Protein AF-A0AAE4BUC1-F1 (afdb_monomer_lite)

pLDDT: mean 78.94, std 15.03, range [30.17, 94.81]

Structure (mmCIF, N/CA/C/O backbone):
data_AF-A0AAE4BUC1-F1
#
_entry.id   AF-A0AAE4BUC1-F1
#
loop_
_atom_site.group_PDB
_atom_site.id
_atom_site.type_symbol
_atom_site.label_atom_id
_atom_site.label_alt_id
_atom_site.label_comp_id
_atom_site.label_asym_id
_atom_site.label_entity_id
_atom_site.label_seq_id
_atom_site.pdbx_PDB_ins_code
_atom_site.Cartn_x
_atom_site.Cartn_y
_atom_site.Cartn_z
_atom_site.occupancy
_atom_site.B_iso_or_equiv
_atom_site.auth_seq_id
_atom_site.auth_comp_id
_atom_site.auth_asym_id
_atom_site.auth_atom_id
_atom_site.pdbx_PDB_model_num
ATOM 1 N N . MET A 1 1 ? -13.106 -2.605 12.093 1.00 87.50 1 MET A N 1
ATOM 2 C CA . MET A 1 1 ? -12.144 -3.054 11.078 1.00 87.50 1 MET A CA 1
ATOM 3 C C . MET A 1 1 ? -12.147 -4.566 11.054 1.00 87.50 1 MET A C 1
ATOM 5 O O . MET A 1 1 ? -12.607 -5.119 10.073 1.00 87.50 1 MET A O 1
ATOM 9 N N . GLU A 1 2 ? -11.857 -5.222 12.179 1.00 85.06 2 GLU A N 1
ATOM 10 C CA . GLU A 1 2 ? -11.913 -6.690 12.324 1.00 85.06 2 GLU A CA 1
ATOM 11 C C . GLU A 1 2 ? -13.183 -7.345 11.756 1.00 85.06 2 GLU A C 1
ATOM 13 O O . GLU A 1 2 ? -13.111 -8.263 10.950 1.00 85.06 2 GLU A O 1
ATOM 18 N N . LYS A 1 3 ? -14.376 -6.838 12.109 1.00 86.25 3 LYS A N 1
ATOM 19 C CA . LYS A 1 3 ? -15.647 -7.377 11.579 1.00 86.25 3 LYS A CA 1
ATOM 20 C C . LYS A 1 3 ? -15.763 -7.290 10.054 1.00 86.25 3 LYS A C 1
ATOM 22 O O . LYS A 1 3 ? -16.422 -8.130 9.455 1.00 86.25 3 LYS A O 1
ATOM 27 N N . LEU A 1 4 ? -15.184 -6.249 9.458 1.00 88.81 4 LEU A N 1
ATOM 28 C CA . LEU A 1 4 ? -15.190 -6.039 8.014 1.00 88.81 4 LEU A CA 1
ATOM 29 C C . LEU A 1 4 ? -14.193 -6.995 7.343 1.00 88.81 4 LEU A C 1
ATOM 31 O O . LEU A 1 4 ? -14.560 -7.667 6.389 1.00 88.81 4 LEU A O 1
ATOM 35 N N . LEU A 1 5 ? -12.990 -7.141 7.901 1.00 88.50 5 LEU A N 1
ATOM 36 C CA . LEU A 1 5 ? -11.982 -8.097 7.425 1.00 88.50 5 LEU A CA 1
ATOM 37 C C . LEU A 1 5 ? -12.494 -9.548 7.512 1.00 88.50 5 LEU A C 1
ATOM 39 O O . LEU A 1 5 ? -12.431 -10.297 6.541 1.00 88.50 5 LEU A O 1
ATOM 43 N N . ALA A 1 6 ? -13.141 -9.917 8.618 1.00 86.62 6 ALA A N 1
ATOM 44 C CA . ALA A 1 6 ? -13.767 -11.231 8.767 1.00 86.62 6 ALA A CA 1
ATOM 45 C C . ALA A 1 6 ? -14.859 -11.506 7.716 1.00 86.62 6 ALA A C 1
ATOM 47 O O . ALA A 1 6 ? -15.084 -12.659 7.352 1.00 86.62 6 ALA A O 1
ATOM 48 N N . SER A 1 7 ? -15.535 -10.466 7.209 1.00 86.19 7 SER A N 1
ATOM 49 C CA . SER A 1 7 ? -16.587 -10.622 6.193 1.00 86.19 7 SER A CA 1
ATOM 50 C C . SER A 1 7 ? -16.064 -11.020 4.810 1.00 86.19 7 SER A C 1
ATOM 52 O O . SER A 1 7 ? -16.837 -11.536 4.008 1.00 86.19 7 SER A O 1
ATOM 54 N N . ILE A 1 8 ? -14.764 -10.835 4.563 1.00 85.31 8 ILE A N 1
ATOM 55 C CA . ILE A 1 8 ? -14.080 -11.220 3.320 1.00 85.31 8 ILE A CA 1
ATOM 56 C C . ILE A 1 8 ? -13.139 -12.420 3.511 1.00 85.31 8 ILE A C 1
ATOM 58 O O . ILE A 1 8 ? -12.329 -12.721 2.646 1.00 85.31 8 ILE A O 1
ATOM 62 N N . GLY A 1 9 ? -13.253 -13.131 4.638 1.00 81.31 9 GLY A N 1
ATOM 63 C CA . GLY A 1 9 ? -12.492 -14.360 4.883 1.00 81.31 9 GLY A CA 1
ATOM 64 C C . GLY A 1 9 ? -11.149 -14.173 5.592 1.00 81.31 9 GLY A C 1
ATOM 65 O O . GLY A 1 9 ? -10.441 -15.158 5.775 1.00 81.31 9 GLY A O 1
ATOM 66 N N . ILE A 1 10 ? -10.818 -12.967 6.064 1.00 83.75 10 ILE A N 1
ATOM 67 C CA . ILE A 1 10 ? -9.619 -12.734 6.885 1.00 83.75 10 ILE A CA 1
ATOM 68 C C . ILE A 1 10 ? -9.923 -13.126 8.330 1.00 83.75 10 ILE A C 1
ATOM 70 O O . ILE A 1 10 ? -10.681 -12.453 9.033 1.00 83.75 10 ILE A O 1
ATOM 74 N N . GLN A 1 11 ? -9.352 -14.246 8.764 1.00 74.69 11 GLN A N 1
ATOM 75 C CA . GLN A 1 11 ? -9.610 -14.826 10.086 1.00 74.69 11 GLN A CA 1
ATOM 76 C C . GLN A 1 11 ? -8.408 -14.717 11.027 1.00 74.69 11 GLN A C 1
ATOM 78 O O . GLN A 1 11 ? -8.590 -14.767 12.244 1.00 74.69 11 GLN A O 1
ATOM 83 N N . GLU A 1 12 ? -7.207 -14.520 10.481 1.00 73.75 12 GLU A N 1
ATOM 84 C CA . GLU A 1 12 ? -5.962 -14.446 11.238 1.00 73.75 12 GLU A CA 1
ATOM 85 C C . GLU A 1 12 ? -5.263 -13.101 11.032 1.00 73.75 12 GLU A C 1
ATOM 87 O O . GLU A 1 12 ? -5.170 -12.601 9.911 1.00 73.75 12 GLU A O 1
ATOM 92 N N . TYR A 1 13 ? -4.768 -12.537 12.136 1.00 72.81 13 TYR A N 1
ATOM 93 C CA . TYR A 1 13 ? -4.087 -11.238 12.196 1.00 72.81 13 TYR A CA 1
ATOM 94 C C . TYR A 1 13 ? -2.580 -11.391 12.469 1.00 72.81 13 TYR A C 1
ATOM 96 O O . TYR A 1 13 ? -1.866 -10.399 12.561 1.00 72.81 13 TYR A O 1
ATOM 104 N N . ASN A 1 14 ? -2.084 -12.627 12.603 1.00 70.12 14 ASN A N 1
ATOM 105 C CA . ASN A 1 14 ? -0.691 -12.926 12.946 1.00 70.12 14 ASN A CA 1
ATOM 106 C C . ASN A 1 14 ? 0.244 -12.796 11.732 1.00 70.12 14 ASN A C 1
ATOM 108 O O . ASN A 1 14 ? 0.913 -13.762 11.390 1.00 70.12 14 ASN A O 1
ATOM 112 N N . SER A 1 15 ? 0.305 -11.619 11.105 1.00 73.62 15 SER A N 1
ATOM 113 C CA . SER A 1 15 ? 1.201 -11.350 9.971 1.00 73.62 15 SER A CA 1
ATOM 114 C C . SER A 1 15 ? 0.908 -12.266 8.780 1.00 73.62 15 SER A C 1
ATOM 116 O O . SER A 1 15 ? 1.706 -13.124 8.428 1.00 73.62 15 SER A O 1
ATOM 118 N N . PHE A 1 16 ? -0.231 -12.044 8.122 1.00 82.25 16 PHE A N 1
ATOM 119 C CA . PHE A 1 16 ? -0.596 -12.747 6.889 1.00 82.25 16 PHE A CA 1
ATOM 120 C C . PHE A 1 16 ? -0.793 -11.797 5.708 1.00 82.25 16 PHE A C 1
ATOM 122 O O . PHE A 1 16 ? -1.309 -10.690 5.878 1.00 82.25 16 PHE A O 1
ATOM 129 N N . ILE A 1 17 ? -0.457 -12.283 4.511 1.00 84.62 17 ILE A N 1
ATOM 130 C CA . ILE A 1 17 ? -0.893 -11.712 3.234 1.00 84.62 17 ILE A CA 1
ATOM 131 C C . ILE A 1 17 ? -2.026 -12.574 2.687 1.00 84.62 17 ILE A C 1
ATOM 133 O O . ILE A 1 17 ? -1.891 -13.794 2.561 1.00 84.62 17 ILE A O 1
ATOM 137 N N . TYR A 1 18 ? -3.126 -11.922 2.328 1.00 87.69 18 TYR A N 1
ATOM 138 C CA . TYR A 1 18 ? -4.264 -12.525 1.651 1.00 87.69 18 TYR A CA 1
ATOM 139 C C . TYR A 1 18 ? -4.334 -11.986 0.226 1.00 87.69 18 TYR A C 1
ATOM 141 O O . TYR A 1 18 ? -4.625 -10.806 0.029 1.00 87.69 18 TYR A O 1
ATOM 149 N N . GLU A 1 19 ? -4.086 -12.846 -0.757 1.00 86.75 19 GLU A N 1
ATOM 150 C CA . GLU A 1 19 ? -4.147 -12.488 -2.175 1.00 86.75 19 GLU A CA 1
ATOM 151 C C . GLU A 1 19 ? -5.517 -12.840 -2.758 1.00 86.75 19 GLU A C 1
ATOM 153 O O . GLU A 1 19 ? -6.064 -13.919 -2.511 1.00 86.75 19 GLU A O 1
ATOM 158 N N . TYR A 1 20 ? -6.066 -11.942 -3.570 1.00 87.31 20 TYR A N 1
ATOM 159 C CA . TYR A 1 20 ? -7.340 -12.123 -4.252 1.00 87.31 20 TYR A CA 1
ATOM 160 C C . TYR A 1 20 ? -7.173 -12.041 -5.769 1.00 87.31 20 TYR A C 1
ATOM 162 O O . TYR A 1 20 ? -6.323 -11.319 -6.289 1.00 87.31 20 TYR A O 1
ATOM 170 N N . GLU A 1 21 ? -8.055 -12.746 -6.484 1.00 81.69 21 GLU A N 1
ATOM 171 C CA . GLU A 1 21 ? -8.109 -12.727 -7.949 1.00 81.69 21 GLU A CA 1
ATOM 172 C C . GLU A 1 21 ? -8.111 -11.314 -8.528 1.00 81.69 21 GLU A C 1
ATOM 174 O O . GLU A 1 21 ? -8.898 -10.463 -8.099 1.00 81.69 21 GLU A O 1
ATOM 179 N N . SER A 1 22 ? -7.371 -11.140 -9.623 1.00 84.62 22 SER A N 1
ATOM 180 C CA . SER A 1 22 ? -7.312 -9.875 -10.340 1.00 84.62 22 SER A CA 1
ATOM 181 C C . SER A 1 22 ? -8.688 -9.396 -10.799 1.00 84.62 22 SER A C 1
ATOM 183 O O . SER A 1 22 ? -9.464 -10.112 -11.449 1.00 84.62 22 SER A O 1
ATOM 185 N N . VAL A 1 23 ? -8.981 -8.140 -10.484 1.00 85.00 23 VAL A N 1
ATOM 186 C CA . VAL A 1 23 ? -10.206 -7.435 -10.844 1.00 85.00 23 VAL A CA 1
ATOM 187 C C . VAL A 1 23 ? -9.882 -6.273 -11.771 1.00 85.00 23 VAL A C 1
ATOM 189 O O . VAL A 1 23 ? -8.813 -5.673 -11.720 1.00 85.00 23 VAL A O 1
ATOM 192 N N . ARG A 1 24 ? -10.823 -5.952 -12.655 1.00 84.94 24 ARG A N 1
ATOM 193 C CA . ARG A 1 24 ? -10.729 -4.748 -13.478 1.00 84.94 24 ARG A CA 1
ATOM 194 C C . ARG A 1 24 ? -11.233 -3.563 -12.661 1.00 84.94 24 ARG A C 1
ATOM 196 O O . ARG A 1 24 ? -12.365 -3.601 -12.177 1.00 84.94 24 ARG A O 1
ATOM 203 N N . ILE A 1 25 ? -10.418 -2.520 -12.550 1.00 87.00 25 ILE A N 1
ATOM 204 C CA . ILE A 1 25 ? -10.754 -1.291 -11.830 1.00 87.00 25 ILE A CA 1
ATOM 205 C C . ILE A 1 25 ? -10.641 -0.126 -12.815 1.00 87.00 25 ILE A C 1
ATOM 207 O O . ILE A 1 25 ? -9.572 0.449 -12.984 1.00 87.00 25 ILE A O 1
ATOM 211 N N . ASP A 1 26 ? -11.763 0.237 -13.446 1.00 83.00 26 ASP A N 1
ATOM 212 C CA . ASP A 1 26 ? -11.810 1.169 -14.592 1.00 83.00 26 ASP A CA 1
ATOM 213 C C . ASP A 1 26 ? -11.172 2.550 -14.343 1.00 83.00 26 ASP A C 1
ATOM 215 O O . ASP A 1 26 ? -10.839 3.263 -15.285 1.00 83.00 26 ASP A O 1
ATOM 219 N N . TRP A 1 27 ? -11.040 2.963 -13.083 1.00 85.38 27 TRP A N 1
ATOM 220 C CA . TRP A 1 27 ? -10.445 4.243 -12.688 1.00 85.38 27 TRP A CA 1
ATOM 221 C C . TRP A 1 27 ? -8.980 4.130 -12.223 1.00 85.38 27 TRP A C 1
ATOM 223 O O . TRP A 1 27 ? -8.307 5.158 -12.070 1.00 85.38 27 TRP A O 1
ATOM 233 N N . TRP A 1 28 ? -8.472 2.914 -12.006 1.00 83.50 28 TRP A N 1
ATOM 234 C CA . TRP A 1 28 ? -7.090 2.649 -11.593 1.00 83.50 28 TRP A CA 1
ATOM 235 C C . TRP A 1 28 ? -6.187 2.314 -12.775 1.00 83.50 28 TRP A C 1
ATOM 237 O O . TRP A 1 28 ? -5.146 2.933 -12.950 1.00 83.50 28 TRP A O 1
ATOM 247 N N . ASP A 1 29 ? -6.615 1.401 -13.631 1.00 72.44 29 ASP A N 1
ATOM 248 C CA . ASP A 1 29 ? -5.980 1.178 -14.920 1.00 72.44 29 ASP A CA 1
ATOM 249 C C . ASP A 1 29 ? -7.057 0.714 -15.899 1.00 72.44 29 ASP A C 1
ATOM 251 O O . ASP A 1 29 ? -7.880 -0.146 -15.583 1.00 72.44 29 ASP A O 1
ATOM 255 N N . VAL A 1 30 ? -7.139 1.382 -17.047 1.00 62.31 30 VAL A N 1
ATOM 256 C CA . VAL A 1 30 ? -8.235 1.177 -18.004 1.00 62.31 30 VAL A CA 1
ATOM 257 C C . VAL A 1 30 ? -8.015 -0.103 -18.810 1.00 62.31 30 VAL A C 1
ATOM 259 O O . VAL A 1 30 ? -8.995 -0.725 -19.252 1.00 62.31 30 VAL A O 1
ATOM 262 N N . ASP A 1 31 ? -6.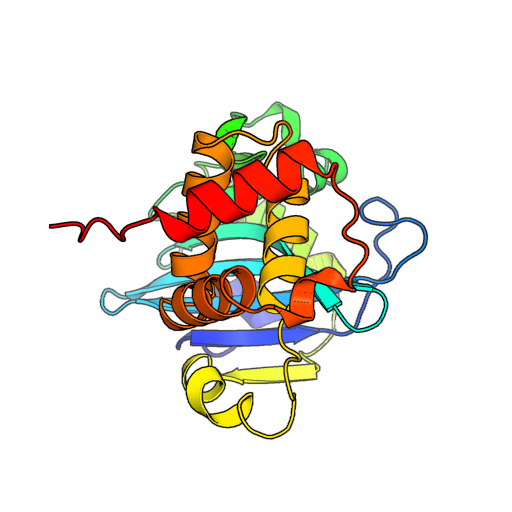750 -0.492 -18.971 1.00 67.62 31 ASP A N 1
ATOM 263 C CA . ASP A 1 31 ? -6.330 -1.556 -19.874 1.00 67.62 31 ASP A CA 1
ATOM 264 C C . ASP A 1 31 ? -5.859 -2.812 -19.127 1.00 67.62 31 ASP A C 1
ATOM 266 O O . ASP A 1 31 ? -5.987 -3.910 -19.672 1.00 67.62 31 ASP A O 1
ATOM 270 N N . GLU A 1 32 ? -5.473 -2.684 -17.852 1.00 75.44 32 GLU A N 1
ATOM 271 C CA . GLU A 1 32 ? -4.941 -3.789 -17.050 1.00 75.44 32 GLU A CA 1
ATOM 272 C C . GLU A 1 32 ? -5.868 -4.267 -15.920 1.00 75.44 32 GLU A C 1
ATOM 274 O O . GLU A 1 32 ? -6.759 -3.564 -15.425 1.00 75.44 32 GLU A O 1
ATOM 279 N N . LYS A 1 33 ? -5.675 -5.526 -15.510 1.00 80.56 33 LYS A N 1
ATOM 280 C CA . LYS A 1 33 ? -6.285 -6.065 -14.287 1.00 80.56 33 LYS A CA 1
ATOM 281 C C . LYS A 1 33 ? -5.341 -5.856 -13.110 1.00 80.56 33 LYS A C 1
ATOM 283 O O . LYS A 1 33 ? -4.129 -5.925 -13.253 1.00 80.56 33 LYS A O 1
ATOM 288 N N . VAL A 1 34 ? -5.928 -5.681 -11.934 1.00 84.06 34 VAL A N 1
ATOM 289 C CA . VAL A 1 34 ? -5.214 -5.452 -10.678 1.00 84.06 34 VAL A CA 1
ATOM 290 C C . VAL A 1 34 ? -5.538 -6.599 -9.732 1.00 84.06 34 VAL A C 1
ATOM 292 O O . VAL A 1 34 ? -6.719 -6.818 -9.444 1.00 84.06 34 VAL A O 1
ATOM 295 N N . SER A 1 35 ? -4.541 -7.350 -9.267 1.00 85.62 35 SER A N 1
ATOM 296 C CA . SER A 1 35 ? -4.714 -8.218 -8.096 1.00 85.62 35 SER A CA 1
ATOM 297 C C . SER A 1 35 ? -4.698 -7.381 -6.824 1.00 85.62 35 SER A C 1
ATOM 299 O O . SER A 1 35 ? -4.135 -6.287 -6.769 1.00 85.62 35 SER A O 1
ATOM 301 N N . LEU A 1 36 ? -5.412 -7.864 -5.812 1.00 87.44 36 LEU A N 1
ATOM 302 C CA . LEU A 1 36 ? -5.535 -7.175 -4.539 1.00 87.44 36 LEU A CA 1
ATOM 303 C C . LEU A 1 36 ? -4.897 -8.033 -3.459 1.00 87.44 36 LEU A C 1
ATOM 305 O O . LEU A 1 36 ? -5.263 -9.198 -3.304 1.00 87.44 36 LEU A O 1
ATOM 309 N N . GLU A 1 37 ? -3.998 -7.437 -2.695 1.00 90.69 37 GLU A N 1
ATOM 310 C CA . GLU A 1 37 ? -3.421 -8.043 -1.505 1.00 90.69 37 GLU A CA 1
ATOM 311 C C . GLU A 1 37 ? -3.910 -7.287 -0.273 1.00 90.69 37 GLU A C 1
ATOM 313 O O . GLU A 1 37 ? -4.038 -6.057 -0.270 1.00 90.69 37 GLU A O 1
ATOM 318 N N . ILE A 1 38 ? -4.207 -8.034 0.784 1.00 90.62 38 ILE A N 1
ATOM 319 C CA . ILE A 1 38 ? -4.497 -7.474 2.099 1.00 90.62 38 ILE A CA 1
ATOM 320 C C . ILE A 1 38 ? -3.477 -8.032 3.071 1.00 90.62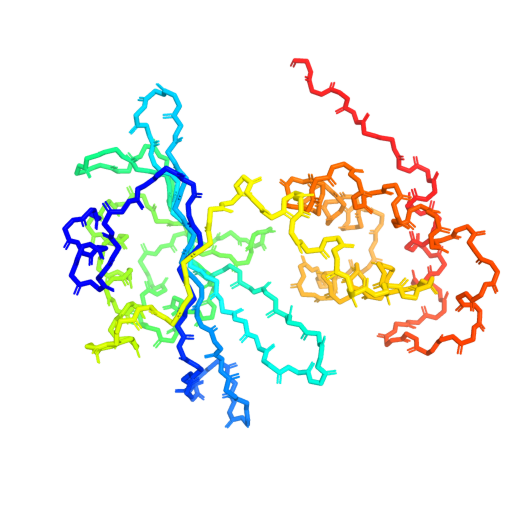 38 ILE A C 1
ATOM 322 O O . ILE A 1 38 ? -3.448 -9.237 3.322 1.00 90.62 38 ILE A O 1
ATOM 326 N N . GLU A 1 39 ? -2.664 -7.144 3.622 1.00 90.31 39 GLU A N 1
ATOM 327 C CA . GLU A 1 39 ? -1.626 -7.475 4.586 1.00 90.31 39 GLU A CA 1
ATOM 328 C C . GLU A 1 39 ? -2.097 -7.065 5.974 1.00 90.31 39 GLU A C 1
ATOM 330 O O . GLU A 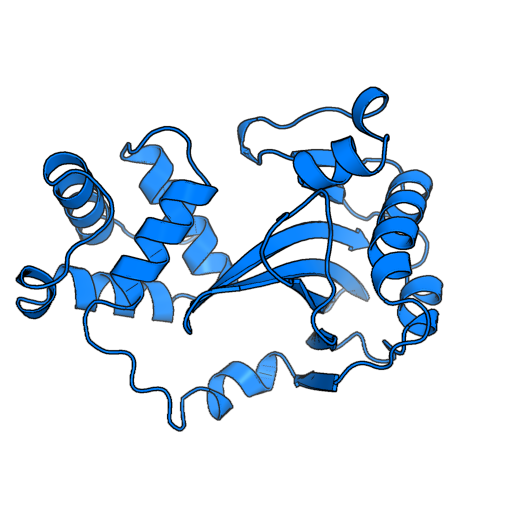1 39 ? -2.561 -5.940 6.182 1.00 90.31 39 GLU A O 1
ATOM 335 N N . VAL A 1 40 ? -2.012 -7.989 6.926 1.00 88.12 40 VAL A N 1
ATOM 336 C CA . VAL A 1 40 ? -2.451 -7.752 8.301 1.00 88.12 40 VAL A CA 1
ATOM 337 C C . VAL A 1 40 ? -1.369 -8.208 9.258 1.00 88.12 40 VAL A C 1
ATOM 339 O O . VAL A 1 40 ? -1.073 -9.399 9.325 1.00 88.12 40 VAL A O 1
ATOM 342 N N . HIS A 1 41 ? -0.813 -7.270 10.021 1.00 85.31 41 HIS A N 1
ATOM 343 C CA . HIS A 1 41 ? 0.261 -7.518 10.977 1.00 85.31 41 HIS A CA 1
ATOM 344 C C . HIS A 1 41 ? -0.217 -7.179 12.383 1.00 85.31 41 HIS A C 1
ATOM 346 O O . HIS A 1 41 ? -0.631 -6.055 12.645 1.00 85.31 41 HIS A O 1
ATOM 352 N N . GLN A 1 42 ? -0.130 -8.131 13.306 1.00 83.31 42 GLN A N 1
ATOM 353 C CA . GLN A 1 42 ? -0.390 -7.876 14.717 1.00 83.31 42 GLN A CA 1
ATOM 354 C C . GLN A 1 42 ? 0.929 -7.654 15.456 1.00 83.31 42 GLN A C 1
ATOM 356 O O . GLN A 1 42 ? 1.824 -8.498 15.429 1.00 83.31 42 GLN A O 1
ATOM 361 N N . HIS A 1 43 ? 1.031 -6.515 16.132 1.00 81.31 43 HIS A N 1
ATOM 362 C CA . HIS A 1 43 ? 2.140 -6.172 17.009 1.00 81.31 43 HIS A CA 1
ATOM 363 C C . HIS A 1 43 ? 1.957 -6.791 18.404 1.00 81.31 43 HIS A C 1
ATOM 365 O O . HIS A 1 43 ? 0.848 -7.138 18.825 1.00 81.31 43 HIS A O 1
ATOM 371 N N . ASP A 1 44 ? 3.058 -6.892 19.153 1.00 74.69 44 ASP A N 1
ATOM 372 C CA . ASP A 1 44 ? 3.101 -7.494 20.495 1.00 74.69 44 ASP A CA 1
ATOM 373 C C . ASP A 1 44 ? 2.180 -6.805 21.520 1.00 74.69 44 ASP A C 1
ATOM 375 O O . ASP A 1 44 ? 1.808 -7.395 22.537 1.00 74.69 44 ASP A O 1
ATOM 379 N N . ASP A 1 45 ? 1.802 -5.552 21.271 1.00 76.75 45 ASP A N 1
ATOM 380 C CA . ASP A 1 45 ? 0.922 -4.745 22.114 1.00 76.75 45 ASP A CA 1
ATOM 381 C C . ASP A 1 45 ? -0.558 -4.806 21.698 1.00 76.75 45 ASP A C 1
ATOM 383 O O . ASP A 1 45 ? -1.359 -3.992 22.156 1.00 76.75 45 ASP A O 1
ATOM 387 N N . LEU A 1 46 ? -0.929 -5.812 20.895 1.00 77.06 46 LEU A N 1
ATOM 388 C CA . LEU A 1 46 ? -2.274 -6.066 20.359 1.00 77.06 46 LEU A CA 1
ATOM 389 C C . LEU A 1 46 ? -2.742 -5.066 19.292 1.00 77.06 46 LEU A C 1
ATOM 391 O O . LEU A 1 46 ? -3.869 -5.194 18.804 1.00 77.06 46 LEU A O 1
ATOM 395 N N . GLN A 1 47 ? -1.898 -4.117 18.889 1.00 86.06 47 GLN A N 1
ATOM 396 C CA . GLN A 1 47 ? -2.187 -3.251 17.753 1.00 86.06 47 GLN A CA 1
ATOM 397 C C . GLN A 1 47 ? -2.102 -4.045 16.454 1.00 86.06 47 GLN A C 1
ATOM 399 O O . GLN A 1 47 ? -1.304 -4.971 16.324 1.00 86.06 47 GLN A O 1
ATOM 404 N N . SER A 1 48 ? -2.949 -3.702 15.493 1.00 86.62 48 SER A N 1
ATOM 405 C CA . SER A 1 48 ? -2.959 -4.315 14.172 1.00 86.62 48 SER A CA 1
ATOM 406 C C . SER A 1 48 ? -2.702 -3.260 13.112 1.00 86.62 48 SER A C 1
ATOM 408 O O . SER A 1 48 ? -3.403 -2.250 13.044 1.00 86.62 48 SER A O 1
ATOM 410 N N . GLU A 1 49 ? -1.704 -3.511 12.285 1.00 90.12 49 GLU A N 1
ATOM 411 C CA . GLU A 1 49 ? -1.445 -2.788 11.054 1.00 90.12 49 GLU A CA 1
ATOM 412 C C . GLU A 1 49 ? -2.167 -3.495 9.905 1.00 90.12 49 GLU A C 1
ATOM 414 O O . GLU A 1 49 ? -2.133 -4.722 9.784 1.00 90.12 49 GLU A O 1
ATOM 419 N N . LEU A 1 50 ? -2.868 -2.715 9.089 1.00 91.88 50 LEU A N 1
ATOM 420 C CA . LEU A 1 50 ? -3.566 -3.173 7.896 1.00 91.88 50 LEU A CA 1
ATOM 421 C C . LEU A 1 50 ? -3.107 -2.354 6.700 1.00 91.88 50 LEU A C 1
ATOM 423 O O . LEU A 1 50 ? -3.287 -1.133 6.690 1.00 91.88 50 LEU A O 1
ATOM 427 N N . SER A 1 51 ? -2.666 -3.058 5.665 1.00 92.88 51 SER A N 1
ATOM 428 C CA . SER A 1 51 ? -2.369 -2.496 4.352 1.00 92.88 51 SER A CA 1
ATOM 429 C C . SER A 1 51 ? -3.238 -3.165 3.292 1.00 92.88 51 SER A C 1
ATOM 431 O O . SER A 1 51 ? -3.434 -4.380 3.301 1.00 92.88 51 SER A O 1
ATOM 433 N N . VAL A 1 52 ? -3.779 -2.370 2.371 1.00 92.44 52 VAL A N 1
ATOM 434 C CA . VAL A 1 52 ? -4.383 -2.874 1.132 1.00 92.44 52 VAL A CA 1
ATOM 435 C C . VAL A 1 52 ? -3.494 -2.450 -0.018 1.00 92.44 52 VAL A C 1
ATOM 437 O O . VAL A 1 52 ? -3.215 -1.258 -0.174 1.00 92.44 52 VAL A O 1
ATOM 440 N N . VAL A 1 53 ? -3.077 -3.419 -0.820 1.00 90.12 53 VAL A N 1
ATOM 441 C CA . VAL A 1 53 ? -2.126 -3.232 -1.911 1.00 90.12 53 VAL A CA 1
ATOM 442 C C . VAL A 1 53 ? -2.797 -3.608 -3.224 1.00 90.12 53 VAL A C 1
ATOM 444 O O . VAL A 1 53 ? -3.472 -4.632 -3.334 1.00 90.12 53 VAL A O 1
ATOM 447 N N . PHE A 1 54 ? -2.661 -2.731 -4.211 1.00 88.88 54 PHE A N 1
ATOM 448 C CA . PHE A 1 54 ? -3.042 -2.997 -5.591 1.00 88.88 54 PHE A CA 1
ATOM 449 C C . PHE A 1 54 ? -1.789 -3.427 -6.341 1.00 88.88 54 PHE A C 1
ATOM 451 O O . PHE A 1 54 ? -0.814 -2.676 -6.372 1.00 88.88 54 PHE A O 1
ATOM 458 N N . CYS A 1 55 ? -1.837 -4.611 -6.938 1.00 85.12 55 CYS A N 1
ATOM 459 C CA . CYS A 1 55 ? -0.742 -5.201 -7.690 1.00 85.12 55 CYS A CA 1
ATOM 460 C C . CYS A 1 55 ? -1.131 -5.229 -9.172 1.00 85.12 55 CYS A C 1
ATOM 462 O O . CYS A 1 55 ? -2.089 -5.906 -9.558 1.00 85.12 55 CYS A O 1
ATOM 464 N N . LEU A 1 56 ? -0.448 -4.439 -10.001 1.00 78.69 56 LEU A N 1
ATOM 465 C CA . LEU A 1 56 ? -0.626 -4.501 -11.454 1.00 78.69 56 LEU A CA 1
ATOM 466 C C . LEU A 1 56 ? 0.146 -5.705 -11.992 1.00 78.69 56 LEU A C 1
ATOM 468 O O . LEU A 1 56 ? 1.309 -5.909 -11.650 1.00 78.69 56 LEU A O 1
ATOM 472 N N . ASP A 1 57 ? -0.522 -6.509 -12.815 1.00 64.81 57 ASP A N 1
ATOM 473 C CA . ASP A 1 57 ? 0.086 -7.665 -13.472 1.00 64.81 57 ASP A CA 1
ATOM 474 C C . ASP A 1 57 ? 0.726 -7.211 -14.792 1.00 64.81 57 ASP A C 1
ATOM 476 O O . ASP A 1 57 ? 0.150 -7.369 -15.869 1.00 64.81 57 ASP A O 1
ATOM 480 N N . THR A 1 58 ? 1.890 -6.564 -14.706 1.00 56.47 58 THR A N 1
ATOM 481 C CA . THR A 1 58 ? 2.657 -6.099 -15.867 1.00 56.47 58 THR A CA 1
ATOM 482 C C . THR A 1 58 ? 3.855 -7.015 -16.109 1.00 56.47 58 THR A C 1
ATOM 484 O O . THR A 1 58 ? 4.850 -6.983 -15.397 1.00 56.47 58 THR A O 1
ATOM 487 N N . GLU A 1 59 ? 3.753 -7.870 -17.133 1.00 49.19 59 GLU A N 1
ATOM 488 C CA . GLU A 1 59 ? 4.870 -8.617 -17.750 1.00 49.19 59 GLU A CA 1
ATOM 489 C C . GLU A 1 59 ? 5.893 -9.267 -16.781 1.00 49.19 59 GLU A C 1
ATOM 491 O O . GLU A 1 59 ? 7.074 -9.387 -17.101 1.00 49.19 59 GLU A O 1
ATOM 496 N N . GLY A 1 60 ? 5.444 -9.758 -15.619 1.00 47.41 60 GLY A N 1
ATOM 497 C CA . GLY A 1 60 ? 6.288 -10.469 -14.648 1.00 47.41 60 GLY A CA 1
ATOM 498 C C . GLY A 1 60 ? 6.928 -9.606 -13.553 1.00 47.41 60 GLY A C 1
ATOM 499 O O . GLY A 1 60 ? 7.658 -10.157 -12.730 1.00 47.41 60 GLY A O 1
ATOM 500 N N . ILE A 1 61 ? 6.632 -8.304 -13.495 1.00 48.41 61 ILE A N 1
ATOM 501 C CA . ILE A 1 61 ? 6.971 -7.422 -12.371 1.00 48.41 61 ILE A CA 1
ATOM 502 C C . ILE A 1 61 ? 5.656 -6.991 -11.715 1.00 48.41 61 ILE A C 1
ATOM 504 O O . ILE A 1 61 ? 4.867 -6.267 -12.309 1.00 48.41 61 ILE A O 1
ATOM 508 N N . ALA A 1 62 ? 5.397 -7.442 -10.487 1.00 57.72 62 ALA A N 1
ATOM 509 C CA . ALA A 1 62 ? 4.227 -6.989 -9.743 1.00 57.72 62 ALA A CA 1
ATOM 510 C C . ALA A 1 62 ? 4.484 -5.565 -9.228 1.00 57.72 62 ALA A C 1
ATOM 512 O O . ALA A 1 62 ? 5.192 -5.377 -8.239 1.00 57.72 62 ALA A O 1
ATOM 513 N N . GLU A 1 63 ? 3.929 -4.546 -9.886 1.00 70.00 63 GLU A N 1
ATOM 514 C CA . GLU A 1 63 ? 3.946 -3.186 -9.343 1.00 70.00 63 GLU A CA 1
ATOM 515 C C . GLU A 1 63 ? 2.972 -3.105 -8.164 1.00 70.00 63 GLU A C 1
ATOM 517 O O . GLU A 1 63 ? 1.751 -3.111 -8.343 1.00 70.00 63 GLU A O 1
ATOM 522 N N . ARG A 1 64 ? 3.516 -3.039 -6.947 1.00 81.50 64 ARG A N 1
ATOM 523 C CA . ARG A 1 64 ? 2.755 -3.036 -5.691 1.00 81.50 64 ARG A CA 1
ATOM 524 C C . ARG A 1 64 ? 2.532 -1.607 -5.210 1.00 81.50 64 ARG A C 1
ATOM 526 O O . ARG A 1 64 ? 3.476 -0.896 -4.875 1.00 81.50 64 ARG A O 1
ATOM 533 N N . THR A 1 65 ? 1.275 -1.176 -5.141 1.00 83.75 65 THR A N 1
ATOM 534 C CA . THR A 1 65 ? 0.902 0.152 -4.633 1.00 83.75 65 THR A CA 1
ATOM 535 C C . THR A 1 65 ? 0.027 0.034 -3.394 1.00 83.75 65 THR A C 1
ATOM 537 O O . THR A 1 65 ? -1.099 -0.456 -3.474 1.00 83.75 65 THR A O 1
ATOM 540 N N . VAL A 1 66 ? 0.495 0.548 -2.254 1.00 86.31 66 VAL A N 1
ATOM 541 C CA . VAL A 1 66 ? -0.330 0.657 -1.041 1.00 86.31 66 VAL A CA 1
ATOM 542 C C . VAL A 1 66 ? -1.402 1.722 -1.262 1.00 86.31 66 VAL A C 1
ATOM 544 O O . VAL A 1 66 ? -1.111 2.905 -1.435 1.00 86.31 66 VAL A O 1
ATOM 547 N N . VAL A 1 67 ? -2.665 1.309 -1.253 1.00 91.12 67 VAL A N 1
ATOM 548 C CA . VAL A 1 67 ? -3.803 2.208 -1.488 1.00 91.12 67 VAL A CA 1
ATOM 549 C C . VAL A 1 67 ? -4.531 2.618 -0.218 1.00 91.12 67 VAL A C 1
ATOM 551 O O . VAL A 1 67 ? -5.229 3.635 -0.202 1.00 91.12 67 VAL A O 1
ATOM 554 N N . PHE A 1 68 ? -4.372 1.831 0.840 1.00 93.31 68 PHE A N 1
ATOM 555 C CA . PHE A 1 68 ? -4.932 2.079 2.155 1.00 93.31 68 PHE A CA 1
ATOM 556 C C . PHE A 1 68 ? -3.972 1.537 3.207 1.00 93.31 68 PHE A C 1
ATOM 558 O O . PHE A 1 68 ? -3.521 0.402 3.088 1.00 93.31 68 PHE A O 1
ATOM 565 N N . TYR A 1 69 ? -3.725 2.327 4.243 1.00 93.12 69 TYR A N 1
ATOM 566 C CA . TYR A 1 69 ? -2.967 1.934 5.422 1.00 93.12 69 TYR A CA 1
ATOM 567 C C . TYR A 1 69 ? -3.698 2.397 6.680 1.00 93.12 69 TYR A C 1
ATOM 569 O O . TYR A 1 69 ? -4.173 3.537 6.736 1.00 93.12 69 TYR A O 1
ATOM 577 N N . ALA A 1 70 ? -3.756 1.553 7.707 1.00 92.94 70 ALA A N 1
ATOM 578 C CA . ALA A 1 70 ? -4.218 1.957 9.028 1.00 92.94 70 ALA A CA 1
ATOM 579 C C . ALA A 1 70 ? -3.575 1.134 10.146 1.00 92.94 70 ALA A C 1
ATOM 581 O O . ALA A 1 70 ? -3.516 -0.091 10.069 1.00 92.94 70 ALA A O 1
ATOM 582 N N . LEU A 1 71 ? -3.236 1.815 11.241 1.00 89.62 71 LEU A N 1
ATOM 583 C CA . LEU A 1 71 ? -2.920 1.195 12.523 1.00 89.62 71 LEU A CA 1
ATOM 584 C C . LEU A 1 71 ? -4.136 1.307 13.448 1.00 89.62 71 LEU A C 1
ATOM 586 O O . LEU A 1 71 ? -4.634 2.406 13.724 1.00 89.62 71 LEU A O 1
ATOM 590 N N . PHE A 1 72 ? -4.648 0.176 13.918 1.00 89.12 72 PHE A N 1
ATOM 591 C CA . PHE A 1 72 ? -5.882 0.125 14.693 1.00 89.12 72 PHE A CA 1
ATOM 592 C C . PHE A 1 72 ? -5.809 -0.887 15.833 1.00 89.12 72 PHE A C 1
ATOM 594 O O . PHE A 1 72 ? -5.053 -1.851 15.815 1.00 89.12 72 PHE A O 1
ATOM 601 N N . GLU A 1 73 ? -6.657 -0.677 16.830 1.00 89.00 73 GLU A N 1
ATOM 602 C CA . GLU A 1 73 ? -6.874 -1.623 17.918 1.00 89.00 73 GLU A CA 1
ATOM 603 C C . GLU A 1 73 ? -8.374 -1.637 18.209 1.00 89.00 73 GLU A C 1
ATOM 605 O O . GLU A 1 73 ? -8.991 -0.594 18.475 1.00 89.00 73 GLU A O 1
ATOM 610 N N . ASN A 1 74 ? -8.999 -2.813 18.149 1.00 81.88 74 ASN A N 1
ATOM 611 C CA . ASN A 1 74 ? -10.437 -2.961 18.340 1.00 81.88 74 ASN A CA 1
ATOM 612 C C . ASN A 1 74 ? -11.252 -2.011 17.412 1.00 81.88 74 ASN A C 1
ATOM 614 O O . ASN A 1 74 ? -11.227 -2.080 16.177 1.00 81.88 74 ASN A O 1
ATOM 618 N N . ALA A 1 75 ? -12.016 -1.096 18.018 1.00 85.19 75 ALA A N 1
ATOM 619 C CA . ALA A 1 75 ? -12.894 -0.137 17.353 1.00 85.19 75 ALA A CA 1
ATOM 620 C C . ALA A 1 75 ? -12.293 1.279 17.247 1.00 85.19 75 ALA A C 1
ATOM 622 O O . ALA A 1 75 ? -13.041 2.258 17.268 1.00 85.19 75 ALA A O 1
ATOM 623 N N . LYS A 1 76 ? -10.961 1.406 17.214 1.00 89.06 76 LYS A N 1
ATOM 624 C CA . LYS A 1 76 ? -10.270 2.701 17.183 1.00 89.06 76 LYS A CA 1
ATOM 625 C C . LYS A 1 76 ? -9.072 2.688 16.246 1.00 89.06 76 LYS A C 1
ATOM 627 O O . LYS A 1 76 ? -8.398 1.673 16.125 1.00 89.06 76 LYS A O 1
ATOM 632 N N . LEU A 1 77 ? -8.806 3.844 15.644 1.00 90.00 77 LEU A N 1
ATOM 633 C CA . LEU A 1 77 ? -7.507 4.150 15.059 1.00 90.00 77 LEU A CA 1
ATOM 634 C C . LEU A 1 77 ? -6.526 4.457 16.193 1.00 90.00 77 LEU A C 1
ATOM 636 O O . LEU A 1 77 ? -6.881 5.185 17.125 1.00 90.00 77 LEU A O 1
ATOM 640 N N . ILE A 1 78 ? -5.332 3.879 16.120 1.00 89.00 78 ILE A N 1
ATOM 641 C CA . ILE A 1 78 ? -4.233 4.196 17.037 1.00 89.00 78 ILE A CA 1
ATOM 642 C C . ILE A 1 78 ? -3.434 5.385 16.511 1.00 89.00 78 ILE A C 1
ATOM 644 O O . ILE A 1 78 ? -3.062 6.263 17.289 1.00 89.00 78 ILE A O 1
ATOM 648 N N . ASP A 1 79 ? -3.262 5.448 15.193 1.00 84.69 79 ASP A N 1
ATOM 649 C CA . ASP A 1 79 ? -2.696 6.588 14.482 1.00 84.69 79 ASP A CA 1
ATOM 650 C C . ASP A 1 79 ? -3.542 6.914 13.240 1.00 84.69 79 ASP A C 1
ATOM 652 O O . ASP A 1 79 ? -4.557 6.274 12.954 1.00 84.69 79 ASP A O 1
ATOM 656 N N . LYS A 1 80 ? -3.142 7.944 12.506 1.00 86.44 80 LYS A N 1
ATOM 657 C CA . LYS A 1 80 ? -3.725 8.360 11.237 1.00 86.44 80 LYS A CA 1
ATOM 658 C C . LYS A 1 80 ? -3.736 7.199 10.245 1.00 86.44 80 LYS A C 1
ATOM 660 O O . LYS A 1 80 ? -2.754 6.479 10.099 1.00 86.44 80 LYS A O 1
ATOM 665 N N . ALA A 1 81 ? -4.849 7.057 9.535 1.00 90.56 81 ALA A N 1
ATOM 666 C CA . ALA A 1 81 ? -4.919 6.203 8.361 1.00 90.56 81 ALA A CA 1
ATOM 667 C C . ALA A 1 81 ? -4.560 7.014 7.110 1.00 90.56 81 ALA A C 1
ATOM 669 O O . ALA A 1 81 ? -4.809 8.222 7.043 1.00 90.56 81 ALA A O 1
ATOM 670 N N . PHE A 1 82 ? -4.001 6.342 6.111 1.00 90.69 82 PHE A N 1
ATOM 671 C CA . PHE A 1 82 ? -3.594 6.949 4.849 1.00 90.69 82 PHE A CA 1
ATOM 672 C C . PHE A 1 82 ? -4.319 6.273 3.697 1.00 90.69 82 PHE A C 1
ATOM 674 O O . PHE A 1 82 ? -4.459 5.052 3.663 1.00 90.69 82 PHE A O 1
ATOM 681 N N . VAL A 1 83 ? -4.794 7.077 2.752 1.00 90.06 83 VAL A N 1
ATOM 682 C CA . VAL A 1 83 ? -5.488 6.591 1.558 1.00 90.06 83 VAL A CA 1
ATOM 683 C C . VAL A 1 83 ? -4.867 7.252 0.346 1.00 90.06 83 VAL A C 1
ATOM 685 O O . VAL A 1 83 ? -4.859 8.482 0.257 1.00 90.06 83 VAL A O 1
ATOM 688 N N . ALA A 1 84 ? -4.373 6.454 -0.597 1.00 88.38 84 ALA A N 1
ATOM 689 C CA . ALA A 1 84 ? -3.755 6.974 -1.810 1.00 88.38 84 ALA A CA 1
ATOM 690 C C . ALA A 1 84 ? -4.699 7.956 -2.518 1.00 88.38 84 ALA A C 1
ATOM 692 O O . ALA A 1 84 ? -5.904 7.696 -2.655 1.00 88.38 84 ALA A O 1
ATOM 693 N N . LYS A 1 85 ? -4.151 9.085 -2.992 1.00 87.19 85 LYS A N 1
ATOM 694 C CA . LYS A 1 85 ? -4.911 10.177 -3.626 1.00 87.19 85 LYS A CA 1
ATOM 695 C C . LYS A 1 85 ? -5.926 9.663 -4.637 1.00 87.19 85 LYS A C 1
ATOM 697 O O . LYS A 1 85 ? -7.108 9.984 -4.562 1.00 87.19 85 LYS A O 1
ATOM 702 N N . ARG A 1 86 ? -5.454 8.815 -5.551 1.00 88.06 86 ARG A N 1
ATOM 703 C CA . ARG A 1 86 ? -6.240 8.277 -6.660 1.00 88.06 86 ARG A CA 1
ATOM 704 C C . ARG A 1 86 ? -7.446 7.465 -6.187 1.00 88.06 86 ARG A C 1
ATOM 706 O O . ARG A 1 86 ? -8.531 7.638 -6.736 1.00 88.06 86 ARG A O 1
ATOM 713 N N . VAL A 1 87 ? -7.282 6.643 -5.149 1.00 90.00 87 VAL A N 1
ATOM 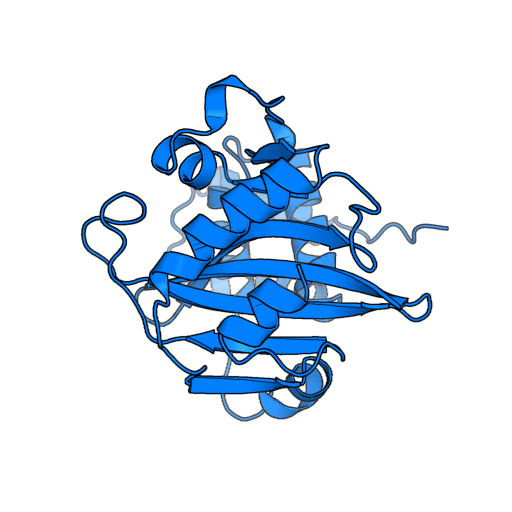714 C CA . VAL A 1 87 ? -8.384 5.872 -4.549 1.00 90.00 87 VAL A CA 1
ATOM 715 C C . VAL A 1 87 ? -9.376 6.801 -3.858 1.00 90.00 87 VAL A C 1
ATOM 717 O O . VAL A 1 87 ? -10.577 6.715 -4.102 1.00 90.00 87 VAL A O 1
ATOM 720 N N . CYS A 1 88 ? -8.889 7.734 -3.040 1.00 88.62 88 CYS A N 1
ATOM 721 C CA . CYS A 1 88 ? -9.746 8.670 -2.313 1.00 88.62 88 CYS A CA 1
ATOM 722 C C . CYS A 1 88 ? -10.587 9.548 -3.263 1.00 88.62 88 CYS A C 1
ATOM 724 O O . CYS A 1 88 ? -11.793 9.723 -3.051 1.00 88.62 88 CYS A O 1
ATOM 726 N N . THR A 1 89 ? -9.975 10.036 -4.348 1.00 88.88 89 THR A N 1
ATOM 727 C CA . THR A 1 89 ? -10.640 10.787 -5.421 1.00 88.88 89 THR A CA 1
ATOM 728 C C . THR A 1 89 ? -11.683 9.937 -6.140 1.00 88.88 89 THR A C 1
ATOM 730 O O . THR A 1 89 ? -12.843 10.338 -6.234 1.00 88.88 89 THR A O 1
ATOM 733 N N . ALA A 1 90 ? -11.314 8.737 -6.601 1.00 89.50 90 ALA A N 1
ATOM 734 C CA . ALA A 1 90 ? -12.226 7.863 -7.337 1.00 89.50 90 ALA A CA 1
ATOM 735 C C . ALA A 1 90 ? -13.448 7.438 -6.503 1.00 89.50 90 ALA A C 1
ATOM 737 O O . ALA A 1 90 ? -14.557 7.325 -7.027 1.00 89.50 90 ALA A O 1
ATOM 738 N N . LEU A 1 91 ? -13.266 7.250 -5.193 1.00 89.69 91 LEU A N 1
ATOM 739 C CA . LEU A 1 91 ? -14.334 6.879 -4.263 1.00 89.69 91 LEU A CA 1
ATOM 740 C C . LEU A 1 91 ? -15.162 8.076 -3.747 1.00 89.69 91 LEU A C 1
ATOM 742 O O . LEU A 1 91 ? -16.150 7.862 -3.028 1.00 89.69 91 LEU A O 1
ATOM 746 N N . GLY A 1 92 ? -14.793 9.307 -4.127 1.00 88.06 92 GLY A N 1
ATOM 747 C CA . GLY A 1 92 ? -15.526 10.541 -3.832 1.00 88.06 92 GLY A CA 1
ATOM 748 C C . GLY A 1 92 ? -15.382 11.042 -2.392 1.00 88.06 92 GLY A C 1
ATOM 749 O O . GLY A 1 92 ? -16.341 11.575 -1.837 1.00 88.06 92 GLY A O 1
ATOM 750 N N . PHE A 1 93 ? -14.221 10.832 -1.772 1.00 85.88 93 PHE A N 1
ATOM 751 C CA . PHE A 1 93 ? -13.959 11.143 -0.360 1.00 85.88 93 PHE A CA 1
ATOM 752 C C . PHE A 1 93 ? -13.054 12.372 -0.139 1.00 85.88 93 PHE A C 1
ATOM 754 O O . PHE A 1 93 ? -13.013 12.920 0.960 1.00 85.88 93 PHE A O 1
ATOM 761 N N . GLU A 1 94 ? -12.377 12.845 -1.184 1.00 75.94 94 GLU A N 1
ATOM 762 C CA . GLU A 1 94 ? -11.309 13.858 -1.146 1.00 75.94 94 GLU A CA 1
ATOM 763 C C . GLU A 1 94 ? -11.644 15.191 -0.450 1.00 75.94 94 GLU A C 1
ATOM 765 O O . GLU A 1 94 ? -10.767 15.806 0.150 1.00 75.94 94 GLU A O 1
ATOM 770 N N . SER A 1 95 ? -12.898 15.656 -0.488 1.00 69.62 95 SER A N 1
ATOM 771 C CA . SER A 1 95 ? -13.257 17.003 -0.011 1.00 69.62 95 SER A CA 1
ATOM 772 C C . SER A 1 95 ? -13.162 17.189 1.505 1.00 69.62 95 SER A C 1
ATOM 774 O O . SER A 1 95 ? -13.247 18.319 1.984 1.00 69.62 95 SER A O 1
ATOM 776 N N . ASN A 1 96 ? -13.041 16.097 2.261 1.00 77.38 96 ASN A N 1
ATOM 777 C CA . ASN A 1 96 ? -13.197 16.102 3.716 1.00 77.38 96 ASN A CA 1
ATOM 778 C C . ASN A 1 96 ? -11.881 15.905 4.472 1.00 77.38 96 ASN A C 1
ATOM 780 O O . ASN A 1 96 ? -11.883 15.950 5.702 1.00 77.38 96 ASN A O 1
ATOM 784 N N . PHE A 1 97 ? -10.774 15.685 3.763 1.00 89.69 97 PHE A N 1
ATOM 785 C CA . PHE A 1 97 ? -9.546 15.186 4.368 1.00 89.69 97 PHE A CA 1
ATOM 786 C C . PHE A 1 97 ? -8.341 16.050 4.026 1.00 89.69 97 PHE A C 1
ATOM 788 O O . PHE A 1 97 ? -8.262 16.677 2.969 1.00 89.69 97 PHE A O 1
ATOM 795 N N . GLN A 1 98 ? -7.386 16.085 4.952 1.00 92.06 98 GLN A N 1
ATOM 796 C CA . GLN A 1 98 ? -6.108 16.736 4.717 1.00 92.06 98 GLN A CA 1
ATOM 797 C C . GLN A 1 98 ? -5.299 15.907 3.716 1.00 92.06 98 GLN A C 1
ATOM 799 O O . GLN A 1 98 ? -5.210 14.690 3.851 1.00 92.06 98 GLN A O 1
ATOM 804 N N . PHE A 1 99 ? -4.685 16.569 2.738 1.00 87.62 99 PHE A N 1
ATOM 805 C CA . PHE A 1 99 ? -3.783 15.932 1.784 1.00 87.62 99 PHE A CA 1
ATOM 806 C C . PHE A 1 99 ? -2.319 16.077 2.225 1.00 87.62 99 PHE A C 1
ATOM 808 O O . PHE A 1 99 ? -1.920 17.141 2.707 1.00 87.62 99 PHE A O 1
ATOM 815 N N . SER A 1 100 ? -1.544 15.006 2.070 1.00 81.56 100 SER A N 1
ATOM 816 C CA . SER A 1 100 ? -0.095 14.959 2.261 1.00 81.56 100 SER A CA 1
ATOM 817 C C . SER A 1 100 ? 0.574 14.824 0.896 1.00 81.56 100 SER A C 1
ATOM 819 O O . SER A 1 100 ? 0.463 13.771 0.270 1.00 81.56 100 SER A O 1
ATOM 821 N N . GLU A 1 101 ? 1.253 15.878 0.436 1.00 73.12 101 GLU A N 1
ATOM 822 C CA . GLU A 1 101 ? 2.009 15.855 -0.829 1.00 73.12 101 GLU A CA 1
ATOM 823 C C . GLU A 1 101 ? 3.145 14.822 -0.757 1.00 73.12 101 GLU A C 1
ATOM 825 O O . GLU A 1 101 ? 3.272 13.992 -1.650 1.00 73.12 101 GLU A O 1
ATOM 830 N N . ASP A 1 102 ? 3.888 14.796 0.357 1.00 68.75 102 ASP A N 1
ATOM 831 C CA . ASP A 1 102 ? 5.052 13.917 0.557 1.00 68.75 102 ASP A CA 1
ATOM 832 C C . ASP A 1 102 ? 4.708 12.422 0.483 1.00 68.75 102 ASP A C 1
ATOM 834 O O . ASP A 1 102 ? 5.547 11.607 0.116 1.00 68.75 102 ASP A O 1
ATOM 838 N N . GLN A 1 103 ? 3.480 12.055 0.852 1.00 66.94 103 GLN A N 1
ATOM 839 C CA . GLN A 1 103 ? 2.998 10.669 0.816 1.00 66.94 103 GLN A CA 1
ATOM 840 C C . GLN A 1 103 ? 2.005 10.418 -0.323 1.00 66.94 103 GLN A C 1
ATOM 842 O O . GLN A 1 103 ? 1.461 9.322 -0.426 1.00 66.94 103 GLN A O 1
ATOM 847 N N . ASN A 1 104 ? 1.707 11.441 -1.132 1.00 78.06 104 ASN A N 1
ATOM 848 C CA . ASN A 1 104 ? 0.670 11.424 -2.163 1.00 78.06 104 ASN A CA 1
ATOM 849 C C . ASN A 1 104 ? -0.657 10.778 -1.691 1.00 78.06 104 ASN A C 1
ATOM 851 O O . ASN A 1 104 ? -1.321 10.016 -2.407 1.00 78.06 104 ASN A O 1
ATOM 855 N N . ALA A 1 105 ? -1.054 11.075 -0.451 1.00 82.75 105 ALA A N 1
ATOM 856 C CA . ALA A 1 105 ? -2.151 10.405 0.241 1.00 82.75 105 ALA A CA 1
ATOM 857 C C . ALA A 1 105 ? -3.001 11.378 1.066 1.00 82.75 105 ALA A C 1
ATOM 859 O O . ALA A 1 105 ? -2.529 12.399 1.566 1.00 82.75 105 ALA A O 1
ATOM 860 N N . PHE A 1 106 ? -4.279 11.044 1.231 1.00 88.62 106 PHE A N 1
ATOM 861 C CA . PHE A 1 106 ? -5.166 11.715 2.174 1.00 88.62 106 PHE A CA 1
ATOM 862 C C . PHE A 1 106 ? -5.033 11.101 3.565 1.00 88.62 106 PHE A C 1
ATOM 864 O O . PHE A 1 106 ? -5.011 9.881 3.720 1.00 88.62 106 PHE A O 1
ATOM 871 N N . ILE A 1 107 ? -4.985 11.974 4.566 1.00 89.88 107 ILE A N 1
ATOM 872 C CA . ILE A 1 107 ? -4.877 11.639 5.981 1.00 89.88 107 ILE A CA 1
ATOM 873 C C . ILE A 1 107 ? -6.280 11.546 6.578 1.00 89.88 107 ILE A C 1
ATOM 875 O O . ILE A 1 107 ? -7.039 12.521 6.569 1.00 89.88 107 ILE A O 1
ATOM 879 N N . ILE A 1 108 ? -6.599 10.387 7.145 1.00 93.69 108 ILE A N 1
ATOM 880 C CA . ILE A 1 108 ? -7.882 10.088 7.771 1.00 93.69 108 ILE A CA 1
ATOM 881 C C . ILE A 1 108 ? -7.675 9.922 9.277 1.00 93.69 108 ILE A C 1
ATOM 883 O O . ILE A 1 108 ? -7.010 8.996 9.734 1.00 93.69 108 ILE A O 1
ATOM 887 N N . GLU A 1 109 ? -8.262 10.822 10.063 1.00 91.81 109 GLU A N 1
ATOM 888 C CA . GLU A 1 109 ? -8.152 10.798 11.533 1.00 91.81 109 GLU A CA 1
ATOM 889 C C . GLU A 1 109 ? -9.364 10.126 12.206 1.00 91.81 109 GLU A C 1
ATOM 891 O O . GLU A 1 109 ? -9.324 9.752 13.377 1.00 91.81 109 GLU A O 1
ATOM 896 N N . SER A 1 110 ? -10.464 9.968 11.466 1.00 93.06 110 SER A N 1
ATOM 897 C CA . SER A 1 110 ? -11.714 9.385 11.951 1.00 93.06 110 SER A CA 1
ATOM 898 C C . SER A 1 110 ? -11.769 7.892 11.648 1.00 93.06 110 SER A C 1
ATOM 900 O O . SER A 1 110 ? -11.695 7.473 10.492 1.00 93.06 110 SER A O 1
ATOM 902 N N . TYR A 1 111 ? -11.967 7.078 12.686 1.00 92.25 111 TYR A N 1
ATOM 903 C CA . TYR A 1 111 ? -12.155 5.635 12.526 1.00 92.25 111 TYR A CA 1
ATOM 904 C C . TYR A 1 111 ? -13.369 5.299 11.655 1.00 92.25 111 TYR A C 1
ATOM 906 O O . TYR A 1 111 ? -13.315 4.375 10.851 1.00 92.25 111 TYR A O 1
ATOM 914 N N . GLU A 1 112 ? -14.463 6.050 11.786 1.00 92.69 112 GLU A N 1
ATOM 915 C CA . GLU A 1 112 ? -15.683 5.815 11.009 1.00 92.69 112 GLU A CA 1
ATOM 916 C C . GLU A 1 112 ? -15.454 6.075 9.517 1.00 92.69 112 GLU A C 1
ATOM 918 O O . GLU A 1 112 ? -15.878 5.274 8.681 1.00 92.69 112 GLU A O 1
ATOM 923 N N . ASP A 1 113 ? -14.717 7.138 9.187 1.00 93.75 113 ASP A N 1
ATOM 924 C CA . ASP A 1 113 ? -14.357 7.454 7.805 1.00 93.75 113 ASP A CA 1
ATOM 925 C C . ASP A 1 113 ? -13.382 6.422 7.236 1.00 93.75 113 ASP A C 1
ATOM 927 O O . ASP A 1 113 ? -13.595 5.928 6.129 1.00 93.75 113 ASP A O 1
ATOM 931 N N . ALA A 1 114 ? -12.369 6.017 8.011 1.00 93.94 114 ALA A N 1
ATOM 932 C CA . ALA A 1 114 ? -11.427 4.977 7.603 1.00 93.94 114 ALA A CA 1
ATOM 933 C C . ALA A 1 114 ? -12.145 3.650 7.309 1.00 93.94 114 ALA A C 1
ATOM 935 O O . ALA A 1 114 ? -11.880 3.013 6.292 1.00 93.94 114 ALA A O 1
ATOM 936 N N . ILE A 1 115 ? -13.110 3.257 8.149 1.00 94.81 115 ILE A N 1
ATOM 937 C CA . ILE A 1 115 ? -13.938 2.064 7.925 1.00 94.81 115 ILE A CA 1
ATOM 938 C C . ILE A 1 115 ? -14.825 2.208 6.691 1.00 94.81 115 ILE A C 1
ATOM 940 O O . ILE A 1 115 ? -14.965 1.250 5.936 1.00 94.81 115 ILE A O 1
ATOM 944 N N . SER A 1 116 ? -15.425 3.379 6.481 1.00 94.38 116 SER A N 1
ATOM 945 C CA . SER A 1 116 ? -16.270 3.650 5.316 1.00 94.38 116 SER A CA 1
ATOM 946 C C . SER A 1 116 ? -15.480 3.538 4.009 1.00 94.38 116 SER A C 1
ATOM 948 O O . SER A 1 116 ? -15.928 2.888 3.063 1.00 94.38 116 SER A O 1
ATOM 950 N N . ILE A 1 117 ? -14.274 4.114 3.973 1.00 94.69 117 ILE A N 1
ATOM 951 C CA . ILE A 1 117 ? -13.373 4.039 2.819 1.00 94.69 117 ILE A CA 1
ATOM 952 C C . ILE A 1 117 ? -12.916 2.599 2.597 1.00 94.69 117 ILE A C 1
ATOM 954 O O . ILE A 1 117 ? -13.087 2.080 1.495 1.00 94.69 117 ILE A O 1
ATOM 958 N N . LEU A 1 118 ? -12.406 1.936 3.641 1.00 94.75 118 LEU A N 1
ATOM 959 C CA . LEU A 1 118 ? -11.969 0.544 3.562 1.00 94.75 118 LEU A CA 1
ATOM 960 C C . LEU A 1 118 ? -13.095 -0.361 3.058 1.00 94.75 118 LEU A C 1
ATOM 962 O O . LEU A 1 118 ? -12.866 -1.170 2.172 1.00 94.75 118 LEU A O 1
ATOM 966 N N . SER A 1 119 ? -14.326 -0.191 3.550 1.00 93.62 119 SER A N 1
ATOM 967 C CA . SER A 1 119 ? -15.477 -0.968 3.075 1.00 93.62 119 SER A CA 1
ATOM 968 C C . SER A 1 119 ? -15.677 -0.824 1.571 1.00 93.62 119 SER A C 1
ATOM 970 O O . SER A 1 119 ? -15.850 -1.833 0.902 1.00 93.62 119 SER A O 1
ATOM 972 N N . LYS A 1 120 ? -15.590 0.393 1.019 1.00 92.88 120 LYS A N 1
ATOM 973 C CA . LYS A 1 120 ? -15.722 0.594 -0.432 1.00 92.88 120 LYS A CA 1
ATOM 974 C C . LYS A 1 120 ? -14.571 -0.014 -1.232 1.00 92.88 120 LYS A C 1
ATOM 976 O O . LYS A 1 120 ? -14.792 -0.445 -2.359 1.00 92.88 120 LYS A O 1
ATOM 981 N N . ILE A 1 121 ? -13.355 -0.019 -0.683 1.00 92.50 121 ILE A N 1
ATOM 982 C CA . ILE A 1 121 ? -12.211 -0.692 -1.314 1.00 92.50 121 ILE A CA 1
ATOM 983 C C . ILE A 1 121 ? -12.458 -2.205 -1.325 1.00 92.50 121 ILE A C 1
ATOM 985 O O . ILE A 1 121 ? -12.317 -2.846 -2.359 1.00 92.50 121 ILE A O 1
ATOM 989 N N . LEU A 1 122 ? -12.891 -2.772 -0.199 1.00 90.69 122 LEU A N 1
ATOM 990 C CA . LEU A 1 122 ? -13.138 -4.208 -0.067 1.00 90.69 122 LEU A CA 1
ATOM 991 C C . LEU A 1 122 ? -14.388 -4.680 -0.823 1.00 90.69 122 LEU A C 1
ATOM 993 O O . LEU A 1 122 ? -14.445 -5.838 -1.225 1.00 90.69 122 LEU A O 1
ATOM 997 N N . ASP A 1 123 ? -15.353 -3.800 -1.107 1.00 89.69 123 ASP A N 1
ATOM 998 C CA . ASP A 1 123 ? -16.502 -4.112 -1.969 1.00 89.69 123 ASP A CA 1
ATOM 999 C C . ASP A 1 123 ? -16.064 -4.558 -3.380 1.00 89.69 123 ASP A C 1
ATOM 1001 O O . ASP A 1 123 ? -16.793 -5.304 -4.043 1.00 89.69 123 ASP A O 1
ATOM 1005 N N . LEU A 1 124 ? -14.855 -4.185 -3.828 1.00 85.31 124 LEU A N 1
ATOM 1006 C CA . LEU A 1 124 ? -14.260 -4.676 -5.079 1.00 85.31 124 LEU A CA 1
ATOM 1007 C C . LEU A 1 124 ? -14.069 -6.203 -5.083 1.00 85.31 124 LEU A C 1
ATOM 1009 O O . LEU A 1 124 ? -14.077 -6.826 -6.145 1.00 85.31 124 LEU A O 1
ATOM 1013 N N . LEU A 1 125 ? -13.953 -6.813 -3.901 1.00 80.44 125 LEU A N 1
ATOM 1014 C CA . LEU A 1 125 ? -13.788 -8.251 -3.701 1.00 80.44 125 LEU A CA 1
ATOM 1015 C C . LEU A 1 125 ? -15.107 -9.006 -3.495 1.00 80.44 125 LEU A C 1
ATOM 1017 O O . LEU A 1 125 ? -15.066 -10.204 -3.244 1.00 80.44 125 LEU A O 1
ATOM 1021 N N . SER A 1 126 ? -16.266 -8.340 -3.558 1.00 68.44 126 SER A N 1
ATOM 1022 C CA . SER A 1 126 ? -17.594 -8.877 -3.198 1.00 68.44 126 SER A CA 1
ATOM 1023 C C . SER A 1 126 ? -17.768 -10.404 -3.372 1.00 68.44 126 SER A C 1
ATOM 1025 O O . SER A 1 126 ? -17.953 -10.897 -4.486 1.00 68.44 126 SER A O 1
ATOM 1027 N N . ASN A 1 127 ? -17.812 -11.134 -2.247 1.00 64.12 127 ASN A N 1
ATOM 1028 C CA . ASN A 1 127 ? -17.977 -12.598 -2.132 1.00 64.12 127 ASN A CA 1
ATOM 1029 C C . ASN A 1 127 ? -16.834 -13.469 -2.687 1.00 64.12 127 ASN A C 1
ATOM 1031 O O . ASN A 1 127 ? -17.063 -14.642 -2.992 1.00 64.12 127 ASN A O 1
ATOM 1035 N N . LYS A 1 128 ? -15.624 -12.929 -2.830 1.00 72.44 128 LYS A N 1
ATOM 1036 C CA . LYS A 1 128 ? -14.432 -13.718 -3.142 1.00 72.44 128 LYS A CA 1
ATOM 1037 C C . LYS A 1 128 ? -13.742 -14.155 -1.857 1.00 72.44 128 LYS A C 1
ATOM 1039 O O . LYS A 1 128 ? -13.526 -13.345 -0.961 1.00 72.44 128 LYS A O 1
ATOM 1044 N N . GLU A 1 129 ? -13.403 -15.435 -1.787 1.00 78.25 129 GLU A N 1
ATOM 1045 C CA . GLU A 1 129 ? -12.432 -15.932 -0.815 1.00 78.25 129 GLU A CA 1
ATOM 1046 C C . GLU A 1 129 ? -11.012 -15.631 -1.328 1.00 78.25 129 GLU A C 1
ATOM 1048 O O . GLU A 1 129 ? -10.817 -15.536 -2.548 1.00 78.25 129 GLU A O 1
ATOM 1053 N N . PRO A 1 130 ? -10.028 -15.461 -0.430 1.00 81.44 130 PRO A N 1
ATOM 1054 C CA . PRO A 1 130 ? -8.632 -15.317 -0.825 1.00 81.44 130 PRO A CA 1
ATOM 1055 C C . PRO A 1 130 ? -8.155 -16.565 -1.581 1.00 81.44 130 PRO A C 1
ATOM 1057 O O . PRO A 1 130 ? -8.465 -17.696 -1.205 1.00 81.44 130 PRO A O 1
ATOM 1060 N N . LEU A 1 131 ? -7.398 -16.352 -2.657 1.00 80.94 131 LEU A N 1
ATOM 1061 C CA . LEU A 1 131 ? -6.774 -17.411 -3.452 1.00 80.94 131 LEU A CA 1
ATOM 1062 C C . LEU A 1 131 ? -5.580 -18.035 -2.735 1.00 80.94 131 LEU A C 1
ATOM 1064 O O . LEU A 1 131 ? -5.351 -19.242 -2.833 1.00 80.94 131 LEU A O 1
ATOM 1068 N N . LEU A 1 132 ? -4.812 -17.189 -2.054 1.00 75.81 132 LEU A N 1
ATOM 1069 C CA . LEU A 1 132 ? -3.580 -17.547 -1.382 1.00 75.81 132 LEU A CA 1
ATOM 1070 C C . LEU A 1 132 ? -3.532 -16.839 -0.031 1.00 75.81 132 LEU A C 1
ATOM 1072 O O . LEU A 1 132 ? -3.916 -15.675 0.094 1.00 75.81 132 LEU A O 1
ATOM 1076 N N . VAL A 1 133 ? -3.079 -17.575 0.979 1.00 77.75 133 VAL A N 1
ATOM 1077 C CA . VAL A 1 133 ? -2.845 -17.068 2.329 1.00 77.75 133 VAL A CA 1
ATOM 1078 C C . VAL A 1 133 ? -1.427 -17.460 2.694 1.00 77.75 133 VAL A C 1
ATOM 1080 O O . VAL A 1 133 ? -1.143 -18.647 2.856 1.00 77.75 133 VAL A O 1
ATOM 1083 N N . ASN A 1 134 ? -0.549 -16.468 2.786 1.00 70.75 134 ASN A N 1
ATOM 1084 C CA . ASN A 1 134 ? 0.857 -16.671 3.112 1.00 70.75 134 ASN A CA 1
ATOM 1085 C C . ASN A 1 134 ? 1.146 -16.074 4.485 1.00 70.75 134 ASN A C 1
ATOM 1087 O O . ASN A 1 134 ? 0.801 -14.916 4.733 1.00 70.75 134 ASN A O 1
ATOM 1091 N N . ASP A 1 135 ? 1.786 -16.851 5.360 1.00 63.81 135 ASP A N 1
ATOM 1092 C CA . ASP A 1 135 ? 2.409 -16.294 6.560 1.00 63.81 135 ASP A CA 1
ATOM 1093 C C . ASP A 1 135 ? 3.565 -15.397 6.097 1.00 63.81 135 ASP A C 1
ATOM 1095 O O . ASP A 1 135 ? 4.438 -15.823 5.336 1.00 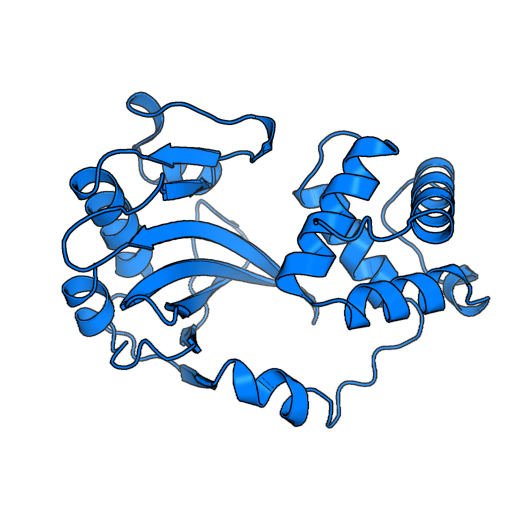63.81 135 ASP A O 1
ATOM 1099 N N . LEU A 1 136 ? 3.563 -14.136 6.523 1.00 58.22 136 LEU A N 1
ATOM 1100 C CA . LEU A 1 136 ? 4.627 -13.185 6.205 1.00 58.22 136 LEU A CA 1
ATOM 1101 C C . LEU A 1 136 ? 5.985 -13.652 6.739 1.00 58.22 136 LEU A C 1
ATOM 1103 O O . LEU A 1 136 ? 7.011 -13.289 6.172 1.00 58.22 136 LEU A O 1
ATOM 1107 N N . LYS A 1 137 ? 6.010 -14.486 7.786 1.00 51.72 137 LYS A N 1
ATOM 1108 C CA . LYS A 1 137 ? 7.245 -15.085 8.313 1.00 51.72 137 LYS A CA 1
ATOM 1109 C C . LYS A 1 137 ? 7.821 -16.158 7.388 1.00 51.72 137 LYS A C 1
ATOM 1111 O O . LYS A 1 137 ? 9.033 -16.336 7.367 1.00 51.72 137 LYS A O 1
ATOM 1116 N N . ASP A 1 138 ? 6.983 -16.826 6.595 1.00 42.84 138 ASP A N 1
ATOM 1117 C CA . ASP A 1 138 ? 7.405 -17.882 5.664 1.00 42.84 138 ASP A CA 1
ATOM 1118 C C . ASP A 1 138 ? 7.861 -17.328 4.298 1.00 42.84 138 ASP A C 1
ATOM 1120 O O . ASP A 1 138 ? 8.447 -18.066 3.494 1.00 42.84 138 ASP A O 1
ATOM 1124 N N . LYS A 1 139 ? 7.665 -16.029 4.019 1.00 44.25 139 LYS A N 1
ATOM 1125 C CA . LYS A 1 139 ? 8.250 -15.374 2.833 1.00 44.25 139 LYS A CA 1
ATOM 1126 C C . LYS A 1 139 ? 9.776 -15.262 2.901 1.00 44.25 139 LYS A C 1
ATOM 1128 O O . LYS A 1 139 ? 10.416 -15.337 1.856 1.00 44.25 139 LYS A O 1
ATOM 1133 N N . GLU A 1 140 ? 10.375 -15.181 4.095 1.00 43.69 140 GLU A N 1
ATOM 1134 C CA . GLU A 1 140 ? 11.844 -15.171 4.230 1.00 43.69 140 GLU A CA 1
ATOM 1135 C C . GLU A 1 140 ? 12.491 -16.492 3.758 1.00 43.69 140 GLU A C 1
ATOM 1137 O O . GLU A 1 140 ? 13.636 -16.493 3.296 1.00 43.69 140 GLU A O 1
ATOM 1142 N N . GLU A 1 141 ? 11.770 -17.620 3.822 1.00 36.47 141 GLU A N 1
ATOM 1143 C CA . GLU A 1 141 ? 12.311 -18.941 3.466 1.00 36.47 141 GLU A CA 1
ATOM 1144 C C . GLU A 1 141 ? 11.774 -19.525 2.147 1.00 36.47 141 GLU A C 1
ATOM 1146 O O . GLU A 1 141 ? 12.502 -20.279 1.497 1.00 36.47 141 GLU A O 1
ATOM 1151 N N . SER A 1 142 ? 10.551 -19.191 1.711 1.00 33.00 142 SER A N 1
ATOM 1152 C CA . SER A 1 142 ? 9.899 -19.878 0.575 1.00 33.00 142 SER A CA 1
ATOM 1153 C C . SER A 1 142 ? 10.032 -19.194 -0.795 1.00 33.00 142 SER A C 1
ATOM 1155 O O . SER A 1 142 ? 10.017 -19.890 -1.809 1.00 33.00 142 SER A O 1
ATOM 1157 N N . GLU A 1 143 ? 10.264 -17.877 -0.869 1.00 39.88 143 GLU A N 1
ATOM 1158 C CA . GLU A 1 143 ? 10.478 -17.174 -2.154 1.00 39.88 143 GLU A CA 1
ATOM 1159 C C . GLU A 1 143 ? 11.947 -17.201 -2.624 1.00 39.88 143 GLU A C 1
ATOM 1161 O O . GLU A 1 143 ? 12.251 -16.881 -3.772 1.00 39.88 143 GLU A O 1
ATOM 1166 N N . ARG A 1 144 ? 12.876 -17.694 -1.788 1.00 35.47 144 ARG A N 1
ATOM 1167 C CA . ARG A 1 144 ? 14.266 -17.979 -2.199 1.00 35.47 144 ARG A CA 1
ATOM 1168 C C . ARG A 1 144 ? 14.418 -19.264 -3.019 1.00 35.47 144 ARG A C 1
ATOM 1170 O O . ARG A 1 144 ? 15.495 -19.500 -3.572 1.00 35.47 144 ARG A O 1
ATOM 1177 N N . SER A 1 145 ? 13.382 -20.099 -3.117 1.00 32.50 145 SER A N 1
ATOM 1178 C CA . SER A 1 145 ? 13.391 -21.260 -4.009 1.00 32.50 145 SER A CA 1
ATOM 1179 C C . SER A 1 145 ? 12.707 -20.930 -5.336 1.00 32.50 145 SER A C 1
ATOM 1181 O O . SER A 1 145 ? 11.492 -21.032 -5.456 1.00 32.50 145 SER A O 1
ATOM 1183 N N . ASP A 1 146 ? 13.545 -20.584 -6.317 1.00 30.17 146 ASP A N 1
ATOM 1184 C CA . ASP A 1 146 ? 13.338 -20.671 -7.775 1.00 30.17 146 ASP A CA 1
ATOM 1185 C C . ASP A 1 146 ? 13.074 -19.379 -8.579 1.00 30.17 146 ASP A C 1
ATOM 1187 O O . ASP A 1 146 ? 13.054 -19.456 -9.810 1.00 30.17 146 ASP A O 1
ATOM 1191 N N . ILE A 1 147 ? 13.031 -18.185 -7.971 1.00 37.59 147 ILE A N 1
ATOM 1192 C CA . ILE A 1 147 ? 13.165 -16.923 -8.729 1.00 37.59 147 ILE A CA 1
ATOM 1193 C C . ILE A 1 147 ? 14.642 -16.516 -8.738 1.00 37.59 147 ILE A C 1
ATOM 1195 O O . ILE A 1 147 ? 15.168 -15.935 -7.790 1.00 37.59 147 ILE A O 1
ATOM 1199 N N . TYR A 1 148 ? 15.353 -16.867 -9.809 1.00 38.06 148 TYR A N 1
ATOM 1200 C CA . TYR A 1 148 ? 16.679 -16.312 -10.069 1.00 38.06 148 TYR A CA 1
ATOM 1201 C C . TYR A 1 148 ? 16.518 -14.839 -10.459 1.00 38.06 148 TYR A C 1
ATOM 1203 O O . TYR A 1 148 ? 16.326 -14.553 -11.636 1.00 38.06 148 TYR A O 1
ATOM 1211 N N . PHE A 1 149 ? 16.611 -13.921 -9.494 1.00 46.84 149 PHE A N 1
ATOM 1212 C CA . PHE A 1 149 ? 16.819 -12.510 -9.813 1.00 46.84 149 PHE A CA 1
ATOM 1213 C C . PHE A 1 149 ? 18.146 -12.378 -10.567 1.00 46.84 149 PHE A C 1
ATOM 1215 O O . PHE A 1 149 ? 19.219 -12.749 -10.070 1.00 46.84 149 PHE A O 1
ATOM 1222 N N . GLU A 1 150 ? 18.072 -11.910 -11.806 1.00 59.28 150 GLU A N 1
ATOM 1223 C CA . GLU A 1 150 ? 19.239 -11.543 -12.580 1.00 59.28 150 GLU A CA 1
ATOM 1224 C C . GLU A 1 150 ? 19.859 -10.268 -11.995 1.00 59.28 150 GLU A C 1
ATOM 1226 O O . GLU A 1 150 ? 19.193 -9.398 -11.437 1.00 59.28 150 GLU A O 1
ATOM 1231 N N . VAL A 1 151 ? 21.180 -10.145 -12.121 1.00 61.81 151 VAL A N 1
ATOM 1232 C CA . VAL A 1 151 ? 21.896 -8.961 -11.637 1.00 61.81 151 VAL A CA 1
ATOM 1233 C C . VAL A 1 151 ? 21.411 -7.724 -12.398 1.00 61.81 151 VAL A C 1
ATOM 1235 O O . VAL A 1 151 ? 21.668 -7.607 -13.599 1.00 61.81 151 VAL A O 1
ATOM 1238 N N . GLY A 1 152 ? 20.759 -6.800 -11.691 1.00 63.25 152 GLY A N 1
ATOM 1239 C CA . GLY A 1 152 ? 20.126 -5.602 -12.246 1.00 63.25 152 GLY A CA 1
ATOM 1240 C C . GLY A 1 152 ? 18.618 -5.515 -11.992 1.00 63.25 152 GLY A C 1
ATOM 1241 O O . GLY A 1 152 ? 18.085 -4.409 -12.065 1.00 63.25 152 GLY A O 1
ATOM 1242 N N . ASP A 1 153 ? 17.950 -6.621 -11.645 1.00 74.25 153 ASP A N 1
ATOM 1243 C CA . ASP A 1 153 ? 16.505 -6.637 -11.359 1.00 74.25 153 ASP A CA 1
ATOM 1244 C C . ASP A 1 153 ? 16.156 -5.762 -10.147 1.00 74.25 153 ASP A C 1
ATOM 1246 O O . ASP A 1 153 ? 15.161 -5.040 -10.154 1.00 74.25 153 ASP A O 1
ATOM 1250 N N . THR A 1 154 ? 17.013 -5.754 -9.122 1.00 83.38 154 THR A N 1
ATOM 1251 C CA . THR A 1 154 ? 16.800 -4.949 -7.910 1.00 83.38 154 THR A CA 1
ATOM 1252 C C . THR A 1 154 ? 16.924 -3.460 -8.218 1.00 83.38 154 THR A C 1
ATOM 1254 O O . THR A 1 154 ? 16.168 -2.644 -7.694 1.00 83.38 154 THR A O 1
ATOM 1257 N N . LEU A 1 155 ? 17.872 -3.083 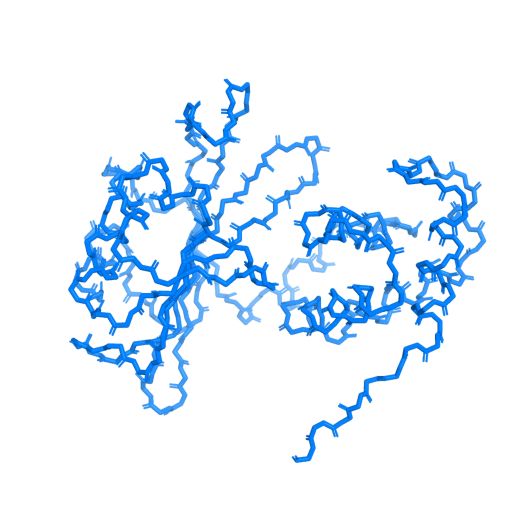-9.086 1.00 86.62 155 LEU A N 1
ATOM 1258 C CA . LEU A 1 155 ? 18.008 -1.694 -9.526 1.00 86.62 155 LEU A CA 1
ATOM 1259 C C . LEU A 1 155 ? 16.825 -1.263 -10.399 1.00 86.62 155 LEU A C 1
ATOM 1261 O O . LEU A 1 155 ? 16.359 -0.134 -10.269 1.00 86.62 155 LEU A O 1
ATOM 1265 N N . GLU A 1 156 ? 16.349 -2.142 -11.274 1.00 83.19 156 GLU A N 1
ATOM 1266 C CA . GLU A 1 156 ? 15.185 -1.892 -12.124 1.00 83.19 156 GLU A CA 1
ATOM 1267 C C . GLU A 1 156 ? 13.924 -1.666 -11.288 1.00 83.19 156 GLU A C 1
ATOM 1269 O O . GLU A 1 156 ? 13.270 -0.631 -11.429 1.00 83.19 156 GLU A O 1
ATOM 1274 N N . HIS A 1 157 ? 13.666 -2.557 -10.328 1.00 84.19 157 HIS A N 1
ATOM 1275 C CA . HIS A 1 157 ? 12.582 -2.408 -9.361 1.00 84.19 157 HIS A CA 1
ATOM 1276 C C . HIS A 1 157 ? 12.711 -1.108 -8.557 1.00 84.19 157 HIS A C 1
ATOM 1278 O O . HIS A 1 157 ? 11.750 -0.352 -8.430 1.00 84.19 157 HIS A O 1
ATOM 1284 N N . PHE A 1 158 ? 13.915 -0.776 -8.083 1.00 89.25 158 PHE A N 1
ATOM 1285 C CA . PHE A 1 158 ? 14.151 0.478 -7.372 1.00 89.25 158 PHE A CA 1
ATOM 1286 C C . PHE A 1 158 ? 13.861 1.717 -8.234 1.00 89.25 158 PHE A C 1
ATOM 1288 O O . PHE A 1 158 ? 13.321 2.705 -7.736 1.00 89.25 158 PHE A O 1
ATOM 1295 N N . ILE A 1 159 ? 14.210 1.691 -9.523 1.00 85.62 159 ILE A N 1
ATOM 1296 C CA . ILE A 1 159 ? 13.929 2.791 -10.456 1.00 85.62 159 ILE A CA 1
ATOM 1297 C C . ILE A 1 159 ? 12.422 2.933 -10.688 1.00 85.62 159 ILE A C 1
ATOM 1299 O O . ILE A 1 159 ? 11.921 4.059 -10.677 1.00 85.62 159 ILE A O 1
ATOM 1303 N N . ALA A 1 160 ? 11.698 1.820 -10.826 1.00 82.31 160 ALA A N 1
ATOM 1304 C CA . ALA A 1 160 ? 10.241 1.831 -10.913 1.00 82.31 160 ALA A CA 1
ATOM 1305 C C . ALA A 1 160 ? 9.610 2.409 -9.633 1.00 82.31 160 ALA A C 1
ATOM 1307 O O . ALA A 1 160 ? 8.810 3.343 -9.701 1.00 82.31 160 ALA A O 1
ATOM 1308 N N . MET A 1 161 ? 10.051 1.957 -8.453 1.00 81.94 161 MET A N 1
ATOM 1309 C CA . MET A 1 161 ? 9.620 2.522 -7.170 1.00 81.94 161 MET A CA 1
ATOM 1310 C C . MET A 1 161 ? 9.892 4.026 -7.085 1.00 81.94 161 MET A C 1
ATOM 1312 O O . MET A 1 161 ? 9.046 4.777 -6.598 1.00 81.94 161 MET A O 1
ATOM 1316 N N . LEU A 1 162 ? 11.053 4.484 -7.556 1.00 85.12 162 LEU A N 1
ATOM 1317 C CA . LEU A 1 162 ? 11.411 5.898 -7.552 1.00 85.12 162 LEU A CA 1
ATOM 1318 C C . LEU A 1 162 ? 10.481 6.729 -8.442 1.00 85.12 162 LEU A C 1
ATOM 1320 O O . LEU A 1 162 ? 10.068 7.805 -8.020 1.00 85.12 162 LEU A O 1
ATOM 1324 N N . ALA A 1 163 ? 10.123 6.225 -9.625 1.00 80.75 163 ALA A N 1
ATOM 1325 C CA . ALA A 1 163 ? 9.205 6.897 -10.545 1.00 80.75 163 ALA A CA 1
ATOM 1326 C C . ALA A 1 163 ? 7.773 7.002 -9.990 1.00 80.75 163 ALA A C 1
ATOM 1328 O O . ALA A 1 163 ? 7.072 7.972 -10.267 1.00 80.75 163 ALA A O 1
ATOM 1329 N N . VAL A 1 164 ? 7.341 6.027 -9.185 1.00 77.69 164 VAL A N 1
ATOM 1330 C CA . VAL A 1 164 ? 6.016 6.033 -8.539 1.00 77.69 164 VAL A CA 1
ATOM 1331 C C . VAL A 1 164 ? 5.979 6.955 -7.318 1.00 77.69 164 VAL A C 1
ATOM 1333 O O . VAL A 1 164 ? 4.983 7.637 -7.080 1.00 77.69 164 VAL A O 1
ATOM 1336 N N . ASN A 1 165 ? 7.054 6.969 -6.527 1.00 74.69 165 ASN A N 1
ATOM 1337 C CA . ASN A 1 165 ? 7.095 7.656 -5.234 1.00 74.69 165 ASN A CA 1
ATOM 1338 C C . ASN A 1 165 ? 7.700 9.066 -5.303 1.00 74.69 165 ASN A C 1
ATOM 1340 O O . ASN A 1 165 ? 7.763 9.753 -4.282 1.00 74.69 165 ASN A O 1
ATOM 1344 N N . SER A 1 166 ? 8.173 9.515 -6.468 1.00 80.94 166 SER A N 1
ATOM 1345 C CA . SER A 1 166 ? 8.744 10.850 -6.611 1.00 80.94 166 SER A CA 1
ATOM 1346 C C . SER A 1 166 ? 8.555 11.452 -7.998 1.00 80.94 166 SER A C 1
ATOM 1348 O O . SER A 1 166 ? 8.867 10.830 -9.008 1.00 80.94 166 SER A O 1
ATOM 1350 N N . ASP A 1 167 ? 8.138 12.719 -8.022 1.00 77.94 167 ASP A N 1
ATOM 1351 C CA . ASP A 1 167 ? 8.011 13.510 -9.250 1.00 77.94 167 ASP A CA 1
ATOM 1352 C C . ASP A 1 167 ? 9.370 14.004 -9.793 1.00 77.94 167 ASP A C 1
ATOM 1354 O O . ASP A 1 167 ? 9.474 14.349 -10.969 1.00 77.94 167 ASP A O 1
ATOM 1358 N N . ASP A 1 168 ? 10.416 14.044 -8.953 1.00 85.00 168 ASP A N 1
ATOM 1359 C CA . ASP A 1 168 ? 11.734 14.597 -9.289 1.00 85.00 168 ASP A CA 1
ATOM 1360 C C . ASP A 1 168 ? 12.874 13.689 -8.805 1.00 85.00 168 ASP A C 1
ATOM 1362 O O . ASP A 1 168 ? 13.072 13.513 -7.602 1.00 85.00 168 ASP A O 1
ATOM 1366 N N . ILE A 1 169 ? 13.732 13.226 -9.722 1.00 88.56 169 ILE A N 1
ATOM 1367 C CA . ILE A 1 169 ? 14.912 12.420 -9.370 1.00 88.56 169 ILE A CA 1
ATOM 1368 C C . ILE A 1 169 ? 16.017 13.316 -8.793 1.00 88.56 169 ILE A C 1
ATOM 1370 O O . ILE A 1 169 ? 16.802 13.952 -9.500 1.00 88.56 169 ILE A O 1
ATOM 1374 N N . ASN A 1 170 ? 16.107 13.347 -7.467 1.00 92.81 170 ASN A N 1
ATOM 1375 C CA . ASN A 1 170 ? 17.162 14.027 -6.719 1.00 92.81 170 ASN A CA 1
ATOM 1376 C C . ASN A 1 170 ? 17.668 13.173 -5.541 1.00 92.81 170 ASN A C 1
ATOM 1378 O O . ASN A 1 170 ? 17.053 12.179 -5.164 1.00 92.81 170 ASN A O 1
ATOM 1382 N N . GLN A 1 171 ? 18.793 13.557 -4.928 1.00 93.12 171 GLN A N 1
ATOM 1383 C CA . GLN A 1 171 ? 19.391 12.776 -3.835 1.00 93.12 171 GLN A CA 1
ATOM 1384 C C . GLN A 1 171 ? 18.401 12.491 -2.689 1.00 93.12 171 GLN A C 1
ATOM 1386 O O . GLN A 1 171 ? 18.364 11.364 -2.210 1.00 93.12 171 GLN A O 1
ATOM 1391 N N . GLY A 1 172 ? 17.584 13.473 -2.296 1.00 91.12 172 GLY A N 1
ATOM 1392 C CA . GLY A 1 172 ? 16.607 13.309 -1.218 1.00 91.12 172 GLY A CA 1
ATOM 1393 C C . GLY A 1 172 ? 15.499 12.318 -1.573 1.00 91.12 172 GLY A C 1
ATOM 1394 O O . GLY A 1 172 ? 15.200 11.439 -0.777 1.00 91.12 172 GLY A O 1
ATOM 1395 N N . SER A 1 173 ? 14.951 12.395 -2.791 1.00 90.12 173 SER A N 1
ATOM 1396 C CA . SER A 1 173 ? 13.953 11.420 -3.265 1.00 90.12 173 SER A CA 1
ATOM 1397 C C . SER A 1 173 ? 14.492 9.986 -3.269 1.00 90.12 173 SER A C 1
ATOM 1399 O O . SER A 1 173 ? 13.817 9.069 -2.819 1.00 90.12 173 SER A O 1
ATOM 1401 N N . ILE A 1 174 ? 15.744 9.801 -3.697 1.00 93.81 174 ILE A N 1
ATOM 1402 C CA . ILE A 1 174 ? 16.391 8.489 -3.754 1.00 93.81 174 ILE A CA 1
ATOM 1403 C C . ILE A 1 174 ? 16.629 7.952 -2.337 1.00 93.81 174 ILE A C 1
ATOM 1405 O O . ILE A 1 174 ? 16.382 6.778 -2.082 1.00 93.81 174 ILE A O 1
ATOM 1409 N N . GLU A 1 175 ? 17.091 8.799 -1.411 1.00 93.12 175 GLU A N 1
ATOM 1410 C CA . GLU A 1 175 ? 17.272 8.438 0.002 1.00 93.12 175 GLU A CA 1
ATOM 1411 C C . GLU A 1 175 ? 15.949 8.039 0.663 1.00 93.12 175 GLU A C 1
ATOM 1413 O O . GLU A 1 175 ? 15.894 6.982 1.288 1.00 93.12 175 GLU A O 1
ATOM 1418 N N . ASN A 1 176 ? 14.877 8.801 0.442 1.00 87.75 176 ASN A N 1
ATOM 1419 C CA . ASN A 1 176 ? 13.547 8.477 0.959 1.00 87.75 176 ASN A CA 1
ATOM 1420 C C . ASN A 1 176 ? 13.031 7.137 0.413 1.00 87.75 176 ASN A C 1
ATOM 1422 O O . ASN A 1 176 ? 12.522 6.316 1.169 1.00 87.75 176 ASN A O 1
ATOM 1426 N N . VAL A 1 177 ? 13.188 6.884 -0.890 1.00 87.44 177 VAL A N 1
ATOM 1427 C CA . VAL A 1 177 ? 12.749 5.618 -1.501 1.00 87.44 177 VAL A CA 1
ATOM 1428 C C . VAL A 1 177 ? 13.596 4.439 -1.022 1.00 87.44 177 VAL A C 1
ATOM 1430 O O . VAL A 1 177 ? 13.061 3.349 -0.861 1.00 87.44 177 VAL A O 1
ATOM 1433 N N . MET A 1 178 ? 14.883 4.628 -0.714 1.00 89.06 178 MET A N 1
ATOM 1434 C CA . MET A 1 178 ? 15.685 3.584 -0.059 1.00 89.06 178 MET A CA 1
ATOM 1435 C C . MET A 1 178 ? 15.252 3.325 1.384 1.00 89.06 178 MET A C 1
ATOM 1437 O O . MET A 1 178 ? 15.275 2.174 1.806 1.00 89.06 178 MET A O 1
ATOM 1441 N N . GLU A 1 179 ? 14.862 4.355 2.141 1.00 86.88 179 GLU A N 1
ATOM 1442 C CA . GLU A 1 179 ? 14.306 4.175 3.491 1.00 86.88 179 GLU A CA 1
ATOM 1443 C C . GLU A 1 179 ? 13.007 3.366 3.438 1.00 86.88 179 GLU A C 1
ATOM 1445 O O . GLU A 1 179 ? 12.855 2.408 4.194 1.00 86.88 179 GLU A O 1
ATOM 1450 N N . LEU A 1 180 ? 12.121 3.692 2.492 1.00 80.44 180 LEU A N 1
ATOM 1451 C CA . LEU A 1 180 ? 10.898 2.931 2.239 1.00 80.44 180 LEU A CA 1
ATOM 1452 C C . LEU A 1 180 ? 11.222 1.493 1.818 1.00 80.44 180 LEU A C 1
ATOM 1454 O O . LEU A 1 180 ? 10.744 0.554 2.442 1.00 80.44 180 LEU A O 1
ATOM 1458 N N . ALA A 1 181 ? 12.086 1.300 0.822 1.00 80.38 181 ALA A N 1
ATOM 1459 C CA . ALA A 1 181 ? 12.468 -0.032 0.362 1.00 80.38 181 ALA A CA 1
ATOM 1460 C C . ALA A 1 181 ? 13.086 -0.875 1.488 1.00 80.38 181 ALA A C 1
ATOM 1462 O O . ALA A 1 181 ? 12.754 -2.040 1.636 1.00 80.38 181 ALA A O 1
ATOM 1463 N N . SER A 1 182 ? 13.924 -0.283 2.342 1.00 80.25 182 SER A N 1
ATOM 1464 C CA . SER A 1 182 ? 14.493 -0.972 3.504 1.00 80.25 182 SER A CA 1
ATOM 1465 C C . SER A 1 182 ? 13.452 -1.365 4.548 1.00 80.25 182 SER A C 1
ATOM 1467 O O . SER A 1 182 ? 13.642 -2.366 5.237 1.00 80.25 182 SER A O 1
ATOM 1469 N N . LEU A 1 183 ? 12.409 -0.549 4.719 1.00 74.56 183 LEU A N 1
ATOM 1470 C CA . LEU A 1 183 ? 11.326 -0.804 5.662 1.00 74.56 183 LEU A CA 1
ATOM 1471 C C . LEU A 1 183 ? 10.445 -1.968 5.192 1.00 74.56 183 LEU A C 1
ATOM 1473 O O . LEU A 1 183 ? 10.044 -2.781 6.019 1.00 74.56 183 LEU A O 1
ATOM 1477 N N . TYR A 1 184 ? 10.173 -2.046 3.887 1.00 68.06 184 TYR A N 1
ATOM 1478 C CA . TYR A 1 184 ? 9.238 -3.014 3.304 1.00 68.06 184 TYR A CA 1
ATOM 1479 C C . TYR A 1 184 ? 9.904 -4.302 2.806 1.00 68.06 184 TYR A C 1
ATOM 1481 O O . TYR A 1 184 ? 9.419 -5.389 3.095 1.00 68.06 184 TYR A O 1
ATOM 1489 N N . GLU A 1 185 ? 11.028 -4.190 2.099 1.00 72.44 185 GLU A N 1
ATOM 1490 C CA . GLU A 1 185 ? 11.758 -5.318 1.493 1.00 72.44 185 GLU A CA 1
ATOM 1491 C C . GLU A 1 185 ? 12.909 -5.817 2.392 1.00 72.44 185 GLU A C 1
ATOM 1493 O O . GLU A 1 185 ? 13.600 -6.792 2.095 1.00 72.44 185 GLU A O 1
ATOM 1498 N N . GLY A 1 186 ? 13.146 -5.127 3.512 1.00 74.94 186 GLY A N 1
ATOM 1499 C CA . GLY A 1 186 ? 14.191 -5.450 4.475 1.00 74.94 186 GLY A CA 1
ATOM 1500 C C . GLY A 1 186 ? 15.597 -4.996 4.064 1.00 74.94 186 GLY A C 1
ATOM 1501 O O . GLY A 1 186 ? 15.868 -4.502 2.970 1.00 74.94 186 GLY A O 1
ATOM 1502 N N . ASN A 1 187 ? 16.551 -5.175 4.983 1.00 77.75 187 ASN A N 1
ATOM 1503 C CA . ASN A 1 187 ? 17.944 -4.762 4.764 1.00 77.75 187 ASN A CA 1
ATOM 1504 C C . ASN A 1 187 ? 18.649 -5.568 3.660 1.00 77.75 187 ASN A C 1
ATOM 1506 O O . ASN A 1 187 ? 19.619 -5.084 3.078 1.00 77.75 187 ASN A O 1
ATOM 1510 N N . GLU A 1 188 ? 18.192 -6.789 3.377 1.00 76.31 188 GLU A N 1
ATOM 1511 C CA . GLU A 1 188 ? 18.764 -7.633 2.323 1.00 76.31 188 GLU A CA 1
ATOM 1512 C C . GLU A 1 188 ? 18.538 -7.032 0.930 1.00 76.31 188 GLU A C 1
ATOM 1514 O O . GLU A 1 188 ? 19.452 -7.049 0.105 1.00 76.31 188 GLU A O 1
ATOM 1519 N N . TYR A 1 189 ? 17.386 -6.393 0.708 1.00 82.62 189 TYR A N 1
ATOM 1520 C CA . TYR A 1 189 ? 17.093 -5.660 -0.522 1.00 82.62 189 TYR A CA 1
ATOM 1521 C C . TYR A 1 189 ? 18.110 -4.546 -0.789 1.00 82.62 189 TYR A C 1
ATOM 1523 O O . TYR A 1 189 ? 18.586 -4.377 -1.910 1.00 82.62 189 TYR A O 1
ATOM 1531 N N . LEU A 1 190 ? 18.515 -3.805 0.249 1.00 85.88 190 LEU A N 1
ATOM 1532 C CA . LEU A 1 190 ? 19.534 -2.762 0.110 1.00 85.88 190 LEU A CA 1
ATOM 1533 C C . LEU A 1 190 ? 20.913 -3.330 -0.245 1.00 85.88 190 LEU A C 1
ATOM 1535 O O . LEU A 1 190 ? 21.681 -2.684 -0.963 1.00 85.88 190 LEU A O 1
ATOM 1539 N N . GLU A 1 191 ? 21.255 -4.510 0.268 1.00 83.94 191 GLU A N 1
ATOM 1540 C CA . GLU A 1 191 ? 22.513 -5.178 -0.068 1.00 83.94 191 GLU A CA 1
ATOM 1541 C C . GLU A 1 191 ? 22.507 -5.684 -1.516 1.00 83.94 191 GLU A C 1
ATOM 1543 O O . GLU A 1 191 ? 23.496 -5.505 -2.234 1.00 83.94 191 GLU A O 1
ATOM 1548 N N . ASP A 1 192 ? 21.375 -6.202 -1.984 1.00 84.50 192 ASP A N 1
ATOM 1549 C CA . ASP A 1 192 ? 21.183 -6.621 -3.371 1.00 84.50 192 ASP A CA 1
ATOM 1550 C C . ASP A 1 192 ? 21.168 -5.431 -4.339 1.00 84.50 192 ASP A C 1
ATOM 1552 O O . ASP A 1 192 ? 21.846 -5.459 -5.367 1.00 84.50 192 ASP A O 1
ATOM 1556 N N . LEU A 1 193 ? 20.555 -4.314 -3.950 1.00 87.88 193 LEU A N 1
ATOM 1557 C CA . LEU A 1 193 ? 20.594 -3.063 -4.703 1.00 87.88 193 LEU A CA 1
ATOM 1558 C C . LEU A 1 193 ? 22.025 -2.508 -4.818 1.00 87.88 193 LEU A C 1
ATOM 1560 O O . LEU A 1 193 ? 22.456 -2.060 -5.884 1.00 87.88 193 LEU A O 1
ATOM 1564 N N . LYS A 1 194 ? 22.816 -2.567 -3.737 1.00 87.00 194 LYS A N 1
ATOM 1565 C CA . LYS A 1 194 ? 24.243 -2.201 -3.782 1.00 87.00 194 LYS A CA 1
ATOM 1566 C C . LYS A 1 194 ? 25.044 -3.155 -4.661 1.00 87.00 194 LYS A C 1
ATOM 1568 O O . LYS A 1 194 ? 25.984 -2.707 -5.323 1.00 87.00 194 LYS A O 1
ATOM 1573 N N . ARG A 1 195 ? 24.738 -4.454 -4.640 1.00 85.19 195 ARG A N 1
ATOM 1574 C CA . ARG A 1 195 ? 25.392 -5.461 -5.486 1.00 85.19 195 ARG A CA 1
ATOM 1575 C C . ARG A 1 195 ? 25.139 -5.160 -6.960 1.00 85.19 195 ARG A C 1
ATOM 1577 O O . ARG A 1 195 ? 26.103 -5.109 -7.726 1.00 85.19 195 ARG A O 1
ATOM 1584 N N . ASP A 1 196 ? 23.893 -4.879 -7.314 1.00 85.62 196 ASP A N 1
ATOM 1585 C CA . ASP A 1 196 ? 23.454 -4.549 -8.668 1.00 85.62 196 ASP A CA 1
ATOM 1586 C C . ASP A 1 196 ? 24.178 -3.292 -9.174 1.00 85.62 196 ASP A C 1
ATOM 1588 O O . ASP A 1 196 ? 24.950 -3.361 -10.134 1.00 85.62 196 ASP A O 1
ATOM 1592 N N . VAL A 1 197 ? 24.143 -2.199 -8.407 1.00 86.50 197 VAL A N 1
ATOM 1593 C CA . VAL A 1 197 ? 24.802 -0.921 -8.745 1.00 86.50 197 VAL A CA 1
ATOM 1594 C C . VAL A 1 197 ? 26.342 -1.012 -8.854 1.00 86.50 197 VAL A C 1
ATOM 1596 O O . VAL A 1 197 ? 27.010 -0.140 -9.442 1.00 86.50 197 VAL A O 1
ATOM 1599 N N . ASN A 1 198 ? 26.948 -2.042 -8.262 1.00 81.12 198 ASN A N 1
ATOM 1600 C CA . ASN A 1 198 ? 28.381 -2.325 -8.362 1.00 81.12 198 ASN A CA 1
ATOM 1601 C C . ASN A 1 198 ? 28.730 -3.365 -9.437 1.00 81.12 198 ASN A C 1
ATOM 1603 O O . ASN A 1 198 ? 29.915 -3.536 -9.739 1.00 81.12 198 ASN A O 1
ATOM 1607 N N . SER A 1 199 ? 27.738 -4.019 -10.037 1.00 75.12 199 SER A N 1
ATOM 1608 C CA . SER A 1 199 ? 27.928 -4.982 -11.112 1.00 75.12 199 SER A CA 1
ATOM 1609 C C . SER A 1 199 ? 28.240 -4.302 -12.445 1.00 75.12 199 SER A C 1
ATOM 1611 O O . SER A 1 199 ? 27.716 -3.244 -12.791 1.00 75.12 199 SER A O 1
ATOM 1613 N N . GLU A 1 200 ? 29.095 -4.937 -13.247 1.00 59.00 200 GLU A N 1
ATOM 1614 C CA . GLU A 1 200 ? 29.355 -4.500 -14.622 1.00 59.00 200 GLU A CA 1
ATOM 1615 C C . GLU A 1 200 ? 28.294 -4.988 -15.625 1.00 59.00 200 GLU A C 1
ATOM 1617 O O . GLU A 1 200 ? 28.280 -4.505 -16.759 1.00 59.00 200 GLU A O 1
ATOM 1622 N N . ILE A 1 201 ? 27.417 -5.915 -15.213 1.00 52.34 201 ILE A N 1
ATOM 1623 C CA . ILE A 1 201 ? 26.398 -6.565 -16.059 1.00 52.34 201 ILE A CA 1
ATOM 1624 C C . ILE A 1 201 ? 25.226 -5.614 -16.363 1.00 52.34 201 ILE A C 1
ATOM 1626 O O . ILE A 1 201 ? 24.711 -5.623 -17.477 1.00 52.34 201 ILE A O 1
ATOM 1630 N N . GLU A 1 202 ? 24.900 -4.689 -15.453 1.00 53.50 202 GLU A N 1
ATOM 1631 C CA . GLU A 1 202 ? 23.842 -3.678 -15.640 1.00 53.50 202 GLU A CA 1
ATOM 1632 C C . GLU A 1 202 ? 24.054 -2.743 -16.841 1.00 53.50 202 GLU A C 1
ATOM 1634 O O . GLU A 1 202 ? 23.126 -2.070 -17.280 1.00 53.50 202 GLU A O 1
ATOM 1639 N N . LYS A 1 203 ? 25.276 -2.653 -17.384 1.00 50.06 203 LYS A N 1
ATOM 1640 C CA . LYS A 1 203 ? 25.608 -1.752 -18.506 1.00 50.06 203 LYS A CA 1
ATOM 1641 C C . LYS A 1 203 ? 24.908 -2.130 -19.826 1.00 50.06 203 LYS A C 1
ATOM 1643 O O . LYS A 1 203 ? 25.133 -1.450 -20.823 1.00 50.06 203 LYS A O 1
ATOM 1648 N N . GLN A 1 204 ? 24.132 -3.217 -19.846 1.00 48.88 204 GLN A N 1
ATOM 1649 C CA . GLN A 1 204 ? 23.420 -3.743 -21.017 1.00 48.88 204 GLN A CA 1
ATOM 1650 C C . GLN A 1 204 ? 21.888 -3.624 -20.923 1.00 48.88 204 GLN A C 1
ATOM 1652 O O . GLN A 1 204 ? 21.217 -4.052 -21.859 1.00 48.88 204 GLN A O 1
ATOM 1657 N N . ARG A 1 205 ? 21.342 -3.067 -19.832 1.00 59.72 205 ARG A N 1
ATOM 1658 C CA . ARG A 1 205 ? 19.894 -2.887 -19.648 1.00 59.72 205 ARG A CA 1
ATOM 1659 C C . ARG A 1 205 ? 19.454 -1.463 -19.981 1.00 59.72 205 ARG A C 1
ATOM 1661 O O . ARG A 1 205 ? 20.128 -0.501 -19.607 1.00 59.72 205 ARG A O 1
ATOM 1668 N N . ASP A 1 206 ? 18.328 -1.359 -20.681 1.00 63.78 206 ASP A N 1
ATOM 1669 C CA . ASP A 1 206 ? 17.662 -0.092 -20.974 1.00 63.78 206 ASP A CA 1
ATOM 1670 C C . ASP A 1 206 ? 16.693 0.221 -19.831 1.00 63.78 206 ASP A C 1
ATOM 1672 O O . ASP A 1 206 ? 15.632 -0.381 -19.721 1.00 63.78 206 ASP A O 1
ATOM 1676 N N . PHE A 1 207 ? 17.082 1.157 -18.968 1.00 70.62 207 PHE A N 1
ATOM 1677 C CA . PHE A 1 207 ? 16.202 1.703 -17.936 1.00 70.62 207 PHE A CA 1
ATOM 1678 C C . PHE A 1 207 ? 15.419 2.888 -18.509 1.00 70.62 207 PHE A C 1
ATOM 1680 O O . PHE A 1 207 ? 16.003 3.712 -19.218 1.00 70.62 207 PHE A O 1
ATOM 1687 N N . ASP A 1 208 ? 14.143 3.035 -18.147 1.00 74.38 208 ASP A N 1
ATOM 1688 C CA . ASP A 1 208 ? 13.299 4.168 -18.568 1.00 74.38 208 ASP A CA 1
ATOM 1689 C C . ASP A 1 208 ? 13.590 5.458 -17.771 1.00 74.38 208 ASP A C 1
ATOM 1691 O O . ASP A 1 208 ? 12.706 6.145 -17.268 1.00 74.38 208 ASP A O 1
ATOM 1695 N N . ILE A 1 209 ? 14.876 5.782 -17.604 1.00 81.06 209 ILE A N 1
ATOM 1696 C CA . ILE A 1 209 ? 15.355 7.023 -16.989 1.00 81.06 209 ILE A CA 1
ATOM 1697 C C . ILE A 1 209 ? 16.567 7.562 -17.747 1.00 81.06 209 ILE A C 1
ATOM 1699 O O . ILE A 1 209 ? 17.316 6.827 -18.397 1.00 81.06 209 ILE A O 1
ATOM 1703 N N . SER A 1 210 ? 16.806 8.873 -17.660 1.00 86.00 210 SER A N 1
ATOM 1704 C CA . SER A 1 210 ? 17.945 9.473 -18.355 1.00 86.00 210 SER A CA 1
ATOM 1705 C C . SER A 1 210 ? 19.276 8.952 -17.799 1.00 86.00 210 SER A C 1
ATOM 1707 O O . SER A 1 210 ? 19.414 8.665 -16.610 1.00 86.00 210 SER A O 1
ATOM 1709 N N . ALA A 1 211 ? 20.319 8.901 -18.634 1.00 85.94 211 ALA A N 1
ATOM 1710 C CA . ALA A 1 211 ? 21.650 8.476 -18.190 1.00 85.94 211 ALA A CA 1
ATOM 1711 C C . ALA A 1 211 ? 22.212 9.347 -17.046 1.00 85.94 211 ALA A C 1
ATOM 1713 O O . ALA A 1 211 ? 23.010 8.875 -16.236 1.00 85.94 211 ALA A O 1
ATOM 1714 N N . ASN A 1 212 ? 21.819 10.623 -16.971 1.00 87.12 212 ASN A N 1
ATOM 1715 C CA . ASN A 1 212 ? 22.230 11.510 -15.884 1.00 87.12 212 ASN A CA 1
ATOM 1716 C C . ASN A 1 212 ? 21.536 11.136 -14.571 1.00 87.12 212 ASN A C 1
ATOM 1718 O O . ASN A 1 212 ? 22.204 11.066 -13.538 1.00 87.12 212 ASN A O 1
ATOM 1722 N N . ASP A 1 213 ? 20.242 10.836 -14.634 1.00 89.81 213 ASP A N 1
ATOM 1723 C CA . ASP A 1 213 ? 19.443 10.450 -13.471 1.00 89.81 213 ASP A CA 1
ATOM 1724 C C . ASP A 1 213 ? 19.848 9.063 -12.975 1.00 89.81 213 ASP A C 1
ATOM 1726 O O . ASP A 1 213 ? 20.094 8.881 -11.786 1.00 89.81 213 ASP A O 1
ATOM 1730 N N . LEU A 1 214 ? 20.088 8.118 -13.887 1.00 89.44 214 LEU A N 1
ATOM 1731 C CA . LEU A 1 214 ? 20.633 6.800 -13.560 1.00 89.44 214 LEU A CA 1
ATOM 1732 C C . LEU A 1 214 ? 21.988 6.907 -12.847 1.00 89.44 214 LEU A C 1
ATOM 1734 O O . LEU A 1 214 ? 22.243 6.214 -11.862 1.00 89.44 214 LEU A O 1
ATOM 1738 N N . ASN A 1 215 ? 22.870 7.802 -13.301 1.00 90.06 215 ASN A N 1
ATOM 1739 C CA . ASN A 1 215 ? 24.146 8.044 -12.626 1.00 90.06 215 ASN A CA 1
ATOM 1740 C C . ASN A 1 215 ? 23.962 8.648 -11.227 1.00 90.06 215 ASN A C 1
ATOM 1742 O O . ASN A 1 215 ? 24.733 8.322 -10.319 1.00 90.06 215 ASN A O 1
ATOM 1746 N N . LEU A 1 216 ? 22.964 9.516 -11.045 1.00 92.25 216 LEU A N 1
ATOM 1747 C CA . LEU A 1 216 ? 22.626 10.079 -9.743 1.00 92.25 216 LEU A CA 1
ATOM 1748 C C . LEU A 1 216 ? 22.096 8.996 -8.796 1.00 92.25 216 LEU A C 1
ATOM 1750 O O . LEU A 1 216 ? 22.630 8.871 -7.697 1.00 92.25 216 LEU A O 1
ATOM 1754 N N . VAL A 1 217 ? 21.146 8.170 -9.245 1.00 91.69 217 VAL A N 1
ATOM 1755 C CA . VAL A 1 217 ? 20.612 7.005 -8.518 1.00 91.69 217 VAL A CA 1
ATOM 1756 C C . VAL A 1 217 ? 21.748 6.104 -8.042 1.00 91.69 217 VAL A C 1
ATOM 1758 O O . VAL A 1 217 ? 21.934 5.913 -6.838 1.00 91.69 217 VAL A O 1
ATOM 1761 N N . LYS A 1 218 ? 22.607 5.656 -8.965 1.00 90.50 218 LYS A N 1
ATOM 1762 C CA . LYS A 1 218 ? 23.752 4.789 -8.646 1.00 90.50 218 LYS A CA 1
ATOM 1763 C C . LYS A 1 218 ? 24.705 5.430 -7.643 1.00 90.50 218 LYS A C 1
ATOM 1765 O O . LYS A 1 218 ? 25.197 4.769 -6.730 1.00 90.50 218 LYS A O 1
ATOM 1770 N N . LYS A 1 219 ? 25.005 6.721 -7.806 1.00 92.25 219 LYS A N 1
ATOM 1771 C CA . LYS A 1 219 ? 25.900 7.437 -6.894 1.00 92.25 219 LYS A CA 1
ATOM 1772 C C . LYS A 1 219 ? 25.296 7.549 -5.496 1.00 92.25 219 LYS A C 1
ATOM 1774 O O . LYS A 1 219 ? 26.034 7.400 -4.524 1.00 92.25 219 LYS A O 1
ATOM 1779 N N . THR A 1 220 ? 24.004 7.827 -5.387 1.00 93.38 220 THR A N 1
ATOM 1780 C CA . THR A 1 220 ? 23.323 7.955 -4.097 1.00 93.38 220 THR A CA 1
ATOM 1781 C C . THR A 1 220 ? 23.266 6.607 -3.384 1.00 93.38 220 THR A C 1
ATOM 1783 O O . THR A 1 220 ? 23.740 6.528 -2.255 1.00 93.38 220 THR A O 1
ATOM 1786 N N . ILE A 1 221 ? 22.864 5.530 -4.071 1.00 91.81 221 ILE A N 1
ATOM 1787 C CA . ILE A 1 221 ? 22.846 4.161 -3.520 1.00 91.81 221 ILE A CA 1
ATOM 1788 C C . ILE A 1 221 ? 24.228 3.750 -2.988 1.00 91.81 221 ILE A C 1
ATOM 1790 O O . ILE A 1 221 ? 24.345 3.258 -1.869 1.00 91.81 221 ILE A O 1
ATOM 1794 N N . LYS A 1 222 ? 25.311 4.011 -3.739 1.00 89.06 222 LYS A N 1
ATOM 1795 C CA . LYS A 1 222 ? 26.684 3.680 -3.295 1.00 89.06 222 LYS A CA 1
ATOM 1796 C C . LYS A 1 222 ? 27.108 4.390 -2.012 1.00 89.06 222 LYS A C 1
ATOM 1798 O O . LYS A 1 222 ? 27.927 3.856 -1.270 1.00 89.06 222 LYS A O 1
ATOM 1803 N N . ASN A 1 223 ? 26.622 5.609 -1.798 1.00 87.56 223 ASN A N 1
ATOM 1804 C CA . ASN A 1 223 ? 26.997 6.432 -0.648 1.00 87.56 223 ASN A CA 1
ATOM 1805 C C . ASN A 1 223 ? 26.014 6.300 0.517 1.00 87.56 223 ASN A C 1
ATOM 1807 O O . ASN A 1 223 ? 26.279 6.824 1.601 1.00 87.56 223 ASN A O 1
ATOM 1811 N N . TYR A 1 224 ? 24.891 5.621 0.298 1.00 85.81 224 TYR A N 1
ATOM 1812 C CA . TYR A 1 224 ? 23.864 5.477 1.302 1.00 85.81 224 TYR A CA 1
ATOM 1813 C C . TYR A 1 224 ? 24.342 4.576 2.433 1.00 85.81 224 TYR A C 1
ATOM 1815 O O . TYR A 1 224 ? 24.792 3.445 2.234 1.00 85.81 224 TYR A O 1
ATOM 1823 N N . THR A 1 225 ? 24.250 5.106 3.645 1.00 72.88 225 THR A N 1
ATOM 1824 C CA . THR A 1 225 ? 24.494 4.364 4.875 1.00 72.88 225 THR A CA 1
ATOM 1825 C C . THR A 1 225 ? 23.228 4.422 5.708 1.00 72.88 225 THR A C 1
ATOM 1827 O O . THR A 1 225 ? 22.694 5.504 5.950 1.00 72.88 225 THR A O 1
ATOM 1830 N N . ILE A 1 226 ? 22.765 3.249 6.145 1.00 63.59 226 ILE A N 1
ATOM 1831 C CA . ILE A 1 226 ? 21.647 3.132 7.077 1.00 63.59 226 ILE A CA 1
ATOM 1832 C C . ILE A 1 226 ? 22.063 3.879 8.343 1.00 63.59 226 ILE A C 1
ATOM 1834 O O . ILE A 1 226 ? 23.046 3.521 8.999 1.00 63.59 226 ILE A O 1
ATOM 1838 N N . LYS A 1 227 ? 21.353 4.957 8.670 1.00 58.47 227 LYS A N 1
ATOM 1839 C CA . LYS A 1 227 ? 21.491 5.571 9.987 1.00 58.47 227 LYS A CA 1
ATOM 1840 C C . LYS A 1 227 ? 20.764 4.652 10.953 1.00 58.47 227 LYS A C 1
ATOM 1842 O O . LYS A 1 227 ? 19.548 4.546 10.891 1.00 58.47 227 LYS A O 1
ATOM 1847 N N . GLU A 1 228 ? 21.507 3.979 11.826 1.00 43.44 228 GLU A N 1
ATOM 1848 C CA . GLU A 1 228 ? 20.904 3.267 12.950 1.00 43.44 228 GLU A CA 1
ATOM 1849 C C . GLU A 1 228 ? 20.089 4.275 13.772 1.00 43.44 228 GLU A C 1
ATOM 1851 O O . GLU A 1 228 ? 20.646 5.165 14.426 1.00 43.44 228 GLU A O 1
ATOM 1856 N N . SER A 1 229 ? 18.765 4.166 13.694 1.00 36.97 229 SER A N 1
ATOM 1857 C CA . SER A 1 229 ? 17.849 4.879 14.575 1.00 36.97 229 SER A CA 1
ATOM 1858 C C . SER A 1 229 ? 18.085 4.373 15.998 1.00 36.97 229 SER A C 1
ATOM 1860 O O . SER A 1 229 ? 17.814 3.215 16.309 1.00 36.97 229 SER A O 1
ATOM 1862 N N . LYS A 1 230 ? 18.672 5.232 16.835 1.00 31.52 230 LYS A N 1
ATOM 1863 C CA . LYS A 1 230 ? 18.770 5.042 18.287 1.00 31.52 230 LYS A CA 1
ATOM 1864 C C . LYS A 1 230 ? 17.462 5.366 18.985 1.00 31.52 230 LYS A C 1
ATOM 1866 O O . LYS A 1 230 ? 16.817 6.345 18.549 1.00 31.52 230 LYS A O 1
#

Sequence (230 aa):
MEKLLASIGIQEYNSFIYEYESVRIDWWDVDEKVSLEIEVHQHDDLQSELSVVFCLDTEGIAERTVVFYALFENAKLIDKAFVAKRVCTALGFESNFQFSEDQNAFIIESYEDAISILSKILDLLSNKEPLLVNDLKDKEESERSDIYFEVGDTLEHFIAMLAVNSDDINQGSIENVMELASLYEGNEYLEDLKRDVNSEIEKQRDFDISANDLNLVKKTIKNYTIKESK

Radius of gyration: 18.54 Å; chains: 1; bounding box: 47×38×43 Å

Organism: NCBI:txid866807

Secondary structure (DSSP, 8-state):
-HHHHHHTT----SSEEEEEEEEE-TTT-SSSEEEEEEEEEE-TTS-EEEEEEEEEEETTEEEEEEEEEEEEETTEESS-EEEEHHHHHHTT-GGGSEEETTTTEEEE--HHHHHHHHHHHHGGGTTPPPSEEEETTTHHHHTTTT----TTHHHHHHHHHHHHH-SS--HHHHHHHHHHHHHHSHHHHHHHHHHHHH-SGGGG---SS-HHHHHHHHHHHHH-------

Foldseek 3Di:
DVVLCVVQPNDDQDWKKFKFDWDDDCQPDVPWTWIKIWTWHADPVRKIKIWIWTFTPDPPDTPTDTQKIFIDHDQAGPAKIWGALSLCVVVPNPVPFDADPQANTTTHHDSVVSVVSVNVVCVSCPPTHGPDMDRPVCCVPPVVPDPPDDQQNLVLVLLVLLVVNDPDLDLVSLLVSVVVCCVPVNPVSLVSNLRSLPDPVNVPDDHPDDPVSSVRNSVSSPPDDDDPDD